Protein AF-0000000083597921 (afdb_homodimer)

Secondary structure (DSSP, 8-state):
---------------HHHHHHHTT-B-HHHHHHHHHHHHTS-----SB--SSB-SEEEEEEE--SSGGG-EEEEEEE-SS-TT-EEEEEEEEGGGPPP-GGGEEEEEE-TTS-EEEEE---SSSEEEEEEEETTEEEEEEEEGGGTTTS-HHHHHHHHHGGGGSS-----/---------------HHHHHHHTT-B-HHHHHHHHHHHHTS-----SB--SSB-SEEEEEEE--SSGGG-EEEEEEE-SS-TT-EEEEEEEEGGGPPP-GGGEEEEEE-TTS-EEEEE---SSSEEEEEEEETTEEEEEEEEGGGTTTS-HHHHHHHHHGGGGSS-----

Sequence (340 aa):
MKYENVYSKKDSPQPMEEFYPEIGYKTVEAATKDFEKHFKKELKLPLRVPPISFTHQFGRFSNMNGEMNDHFELTMISDQSPQHHYKIEVRPIKYKIPFVKHISEVFKLKNGSEASYVVGLGIGFNLFVFERDGWQYVLSIDSDVGDKVPPEVLVQIANSIDYTTKVETYMKYENVYSKKDSPQPMEEFYPEIGYKTVEAATKDFEKHFKKELKLPLRVPPISFTHQFGRFSNMNGEMNDHFELTMISDQSPQHHYKIEVRPIKYKIPFVKHISEVFKLKNGSEASYVVGLGIGFNLFVFERDGWQYVLSIDSDVGDKVPPEVLVQIANSIDYTTKVETY

pLDDT: mean 89.16, std 18.22, range [28.0, 98.88]

Organism: NCBI:txid1368476

Foldseek 3Di:
DPPPPPPPPPPPPDDPVPPVVVVAKDAQVVQQVVLCVVVVHHDFFFPDDQPDDFDDKIKGFDDPPDLLPTKIKIWTAHPVDRQFIKMKIKHFPVNDDDQPPFFDDWDAAPVGFIWTWGDDPPPQWIWIWTDDPRMIIIMTHGPVCCVSCPVVNVSNRVNRSVVPPPPPPD/DPPPPPPPPDCPPPDPVPPVVVVAKDAQVVQQVVLCVVVVHHDFFFPDDQPDDFDDKIKGFDDPPDLLPTKIKIWTAHPVDRQFIKMKIKHFPVNDDDQPPFFDDKDAAPVGFIWTWGDDPPPQWIWIWTDDPRMIIIMTHGVVCCVSCPVVNVSNRVNRSVVPPPPPPD

Solvent-accessible surface area (backbone atoms only — not comparable to full-atom values): 18954 Å² total; per-residue (Å²): 134,81,78,73,75,71,74,69,78,81,76,69,79,76,53,64,64,57,52,43,40,74,76,59,32,38,41,47,52,58,20,48,50,54,43,22,64,74,68,71,45,89,79,80,63,51,36,38,48,71,76,51,45,31,30,34,46,33,7,25,52,44,77,55,88,56,77,71,60,33,30,37,36,40,40,35,32,18,94,88,42,75,57,38,36,38,36,39,37,38,29,49,46,95,52,52,81,88,65,77,93,34,58,72,46,75,45,76,44,86,87,68,48,64,31,38,34,32,50,85,75,81,74,60,40,33,36,41,37,35,68,55,95,66,26,28,39,39,36,34,36,25,46,88,38,37,85,84,52,39,69,67,55,53,50,53,23,60,48,31,34,75,46,61,69,68,74,67,79,124,132,83,78,73,75,72,72,70,78,78,76,68,79,76,53,63,65,56,52,43,41,73,76,59,33,37,41,48,52,59,19,49,50,54,45,22,64,74,68,71,45,89,79,81,63,50,34,37,50,71,75,51,45,30,30,34,46,33,6,26,52,42,77,54,89,56,77,72,59,33,30,37,36,40,41,36,33,19,93,88,40,74,56,37,35,38,37,40,36,37,29,49,45,94,54,52,80,86,64,77,93,34,56,73,46,75,44,76,43,87,87,67,48,63,31,38,34,32,49,85,74,82,74,61,40,33,36,42,37,35,69,56,96,66,26,28,39,38,37,34,35,24,46,87,38,35,85,83,52,39,69,70,54,53,49,51,24,61,47,29,35,74,47,61,70,65,75,67,80,123

Nearest PDB structures (foldseek):
  9jq8-assembly1_A  TM=5.423E-01  e=1.810E+00  Promethearchaeum syntrophicum
  1gka-assembly1_B  TM=2.564E-01  e=1.360E-01  Homarus gammarus
  5vba-assembly2_B  TM=4.923E-01  e=1.618E+00  Tequatrovirus T4
  8gnn-assembly1_A  TM=2.965E-01  e=2.267E+00  Homo sapiens
  9fct-assembly1_A  TM=1.823E-01  e=7.391E+00  Bacteroides thetaiotaomicron VPI-5482

Structure (mmCIF, N/CA/C/O backbone):
data_AF-0000000083597921-model_v1
#
loop_
_entity.id
_entity.type
_entity.pdbx_description
1 polymer 'Uncharacterized protein'
#
loop_
_atom_site.group_PDB
_atom_site.id
_atom_site.type_symbol
_atom_site.label_atom_id
_atom_site.label_alt_id
_atom_site.label_comp_id
_atom_site.label_asym_id
_atom_site.label_entity_id
_atom_site.label_seq_id
_atom_site.pdbx_PDB_ins_code
_atom_site.Cartn_x
_atom_site.Cartn_y
_atom_site.Cartn_z
_atom_site.occupancy
_atom_site.B_iso_or_equiv
_atom_site.auth_seq_id
_atom_site.auth_comp_id
_atom_site.auth_asym_id
_atom_site.auth_atom_id
_atom_site.pdbx_PDB_model_num
ATOM 1 N N . MET A 1 1 ? 31.766 -5.227 47.969 1 28 1 MET A N 1
ATOM 2 C CA . MET A 1 1 ? 31.719 -5.855 46.656 1 28 1 MET A CA 1
ATOM 3 C C . MET A 1 1 ? 30.328 -5.762 46.031 1 28 1 MET A C 1
ATOM 5 O O . MET A 1 1 ? 29.531 -6.695 46.156 1 28 1 MET A O 1
ATOM 9 N N . LYS A 1 2 ? 29.703 -4.656 46.156 1 34.25 2 LYS A N 1
ATOM 10 C CA . LYS A 1 2 ? 28.344 -4.324 45.719 1 34.25 2 LYS A CA 1
ATOM 11 C C . LYS A 1 2 ? 28.172 -4.574 44.219 1 34.25 2 LYS A C 1
ATOM 13 O O . LYS A 1 2 ? 28.922 -4.035 43.406 1 34.25 2 LYS A O 1
ATOM 18 N N . TYR A 1 3 ? 27.719 -5.836 43.844 1 33.12 3 TYR A N 1
ATOM 19 C CA . TYR A 1 3 ? 27.375 -6.215 42.469 1 33.12 3 TYR A CA 1
ATOM 20 C C . TYR A 1 3 ? 26.359 -5.254 41.875 1 33.12 3 TYR A C 1
ATOM 22 O O . TYR A 1 3 ? 25.234 -5.129 42.406 1 33.12 3 TYR A O 1
ATOM 30 N N . GLU A 1 4 ? 26.781 -4 41.531 1 31.14 4 GLU A N 1
ATOM 31 C CA . GLU A 1 4 ? 25.906 -3.135 40.75 1 31.14 4 GLU A CA 1
ATOM 32 C C . GLU A 1 4 ? 25.328 -3.885 39.531 1 31.14 4 GLU A C 1
ATOM 34 O O . GLU A 1 4 ? 26.062 -4.379 38.688 1 31.14 4 GLU A O 1
ATOM 39 N N . ASN A 1 5 ? 24.219 -4.605 39.719 1 32.84 5 ASN A N 1
ATOM 40 C CA . ASN A 1 5 ? 23.406 -5.129 38.625 1 32.84 5 A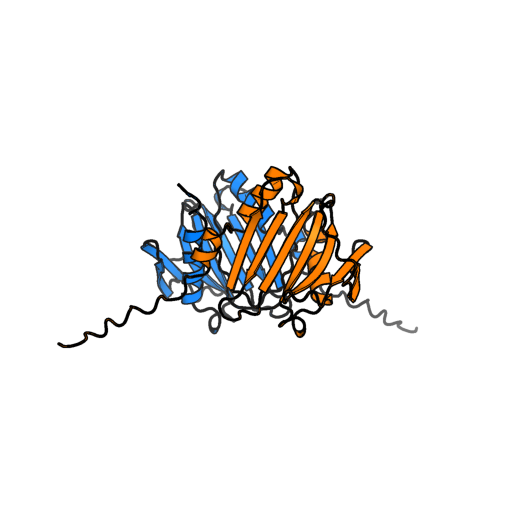SN A CA 1
ATOM 41 C C . ASN A 1 5 ? 23.172 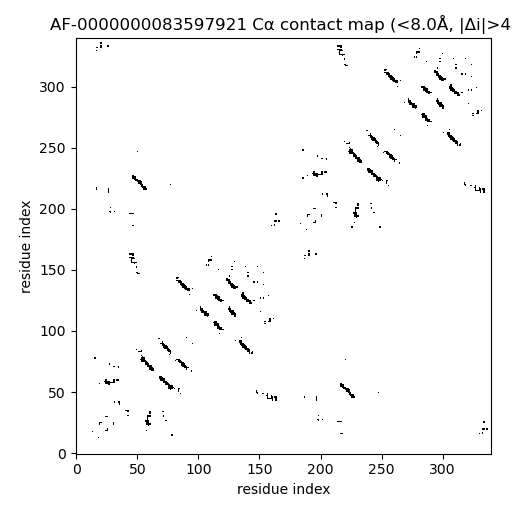-4.074 37.562 1 32.84 5 ASN A C 1
ATOM 43 O O . ASN A 1 5 ? 22.5 -3.076 37.812 1 32.84 5 ASN A O 1
ATOM 47 N N . VAL A 1 6 ? 24.188 -3.781 36.75 1 31.8 6 VAL A N 1
ATOM 48 C CA . VAL A 1 6 ? 23.969 -2.986 35.562 1 31.8 6 VAL A CA 1
ATOM 49 C C . VAL A 1 6 ? 22.781 -3.545 34.781 1 31.8 6 VAL A C 1
ATOM 51 O O . VAL A 1 6 ? 22.859 -4.656 34.219 1 31.8 6 VAL A O 1
ATOM 54 N N . TYR A 1 7 ? 21.562 -3.441 35.25 1 32.22 7 TYR A N 1
ATOM 55 C CA . TYR A 1 7 ? 20.422 -3.682 34.344 1 32.22 7 TYR A CA 1
ATOM 56 C C . TYR A 1 7 ? 20.688 -3.107 32.969 1 32.22 7 TYR A C 1
ATOM 58 O O . TYR A 1 7 ? 21.062 -1.939 32.812 1 32.22 7 TYR A O 1
ATOM 66 N N . SER A 1 8 ? 21.422 -3.844 32.156 1 33.91 8 SER A N 1
ATOM 67 C CA . SER A 1 8 ? 21.531 -3.484 30.734 1 33.91 8 SER A CA 1
ATOM 68 C C . SER A 1 8 ? 20.25 -2.818 30.234 1 33.91 8 SER A C 1
ATOM 70 O O . SER A 1 8 ? 19.156 -3.166 30.672 1 33.91 8 SER A O 1
ATOM 72 N N . LYS A 1 9 ? 20.156 -1.634 29.906 1 38.75 9 LYS A N 1
ATOM 73 C CA . LYS A 1 9 ? 19.141 -0.896 29.172 1 38.75 9 LYS A CA 1
ATOM 74 C C . LYS A 1 9 ? 18.359 -1.822 28.25 1 38.75 9 LYS A C 1
ATOM 76 O O . LYS A 1 9 ? 18.938 -2.58 27.469 1 38.75 9 LYS A O 1
ATOM 81 N N . LYS A 1 10 ? 17.297 -2.426 28.531 1 41.12 10 LYS A N 1
ATOM 82 C CA . LYS A 1 10 ? 16.297 -3.227 27.828 1 41.12 10 LYS A CA 1
ATOM 83 C C . LYS A 1 10 ? 16.25 -2.869 26.344 1 41.12 10 LYS A C 1
ATOM 85 O O . LYS A 1 10 ? 15.953 -1.729 25.984 1 41.12 10 LYS A O 1
ATOM 90 N N . ASP A 1 11 ? 17 -3.287 25.312 1 45.81 11 ASP A N 1
ATOM 91 C CA . ASP A 1 11 ? 17.141 -3.174 23.875 1 45.81 11 ASP A CA 1
ATOM 92 C C . ASP A 1 11 ? 15.773 -3.168 23.188 1 45.81 11 ASP A C 1
ATOM 94 O O . ASP A 1 11 ? 15.07 -4.18 23.188 1 45.81 11 ASP A O 1
ATOM 98 N N . SER A 1 12 ? 14.898 -2.295 23.359 1 56.44 12 SER A N 1
ATOM 99 C CA . SER A 1 12 ? 13.625 -2.238 22.656 1 56.44 12 SER A CA 1
ATOM 100 C C . SER A 1 12 ? 13.75 -2.812 21.25 1 56.44 12 SER A C 1
ATOM 102 O O . SER A 1 12 ? 14.758 -2.594 20.562 1 56.44 12 SER A O 1
ATOM 104 N N . PRO A 1 13 ? 12.977 -3.855 20.875 1 72.25 13 PRO A N 1
ATOM 105 C CA . PRO A 1 13 ? 13.07 -4.449 19.531 1 72.25 13 PRO A CA 1
ATOM 106 C C . PRO A 1 13 ? 13.141 -3.402 18.422 1 72.25 13 PRO A C 1
ATOM 108 O O . PRO A 1 13 ? 12.578 -2.316 18.562 1 72.25 13 PRO A O 1
ATOM 111 N N . GLN A 1 14 ? 14.141 -3.453 17.609 1 86.5 14 GLN A N 1
ATOM 112 C CA . GLN A 1 14 ? 14.328 -2.609 16.438 1 86.5 14 GLN A CA 1
ATOM 113 C C . GLN A 1 14 ? 13.023 -2.436 15.672 1 86.5 14 GLN A C 1
ATOM 115 O O . GLN A 1 14 ? 12.297 -3.408 15.438 1 86.5 14 GLN A O 1
ATOM 120 N N . PRO A 1 15 ? 12.648 -1.177 15.5 1 91.62 15 PRO A N 1
ATOM 121 C CA . PRO A 1 15 ? 11.438 -0.957 14.703 1 91.62 15 PRO A CA 1
ATOM 122 C C . PRO A 1 15 ? 11.516 -1.59 13.32 1 91.62 15 PRO A C 1
ATOM 124 O O . PRO A 1 15 ? 12.609 -1.688 12.742 1 91.62 15 PRO A O 1
ATOM 127 N N . MET A 1 16 ? 10.445 -2.037 12.82 1 95.31 16 MET A N 1
ATOM 128 C CA . MET A 1 16 ? 10.383 -2.668 11.508 1 95.31 16 MET A CA 1
ATOM 129 C C . MET A 1 16 ? 10.883 -1.716 10.422 1 95.31 16 MET A C 1
ATOM 131 O O . MET A 1 16 ? 11.508 -2.145 9.445 1 95.31 16 MET A O 1
ATOM 135 N N . GLU A 1 17 ? 10.609 -0.424 10.594 1 94.75 17 GLU A N 1
ATOM 136 C CA . GLU A 1 17 ? 11.023 0.594 9.625 1 94.75 17 GLU A CA 1
ATOM 137 C C . GLU A 1 17 ? 12.539 0.639 9.484 1 94.75 17 GLU A C 1
ATOM 139 O O . GLU A 1 17 ? 13.062 1.116 8.477 1 94.75 17 GLU A O 1
ATOM 144 N N . GLU A 1 18 ? 13.211 0.185 10.508 1 92.38 18 GLU A N 1
ATOM 145 C CA . GLU A 1 18 ? 14.664 0.147 10.477 1 92.38 18 GLU A CA 1
ATOM 146 C C . GLU A 1 18 ? 15.172 -1.207 9.992 1 92.38 18 GLU A C 1
ATOM 148 O O . GLU A 1 18 ? 16.078 -1.273 9.156 1 92.38 18 GLU A O 1
ATOM 153 N N . PHE A 1 19 ? 14.625 -2.252 10.438 1 94.44 19 PHE A N 1
ATOM 154 C CA . PHE A 1 19 ? 15.078 -3.611 10.172 1 94.44 19 PHE A CA 1
ATOM 155 C C . PHE A 1 19 ? 14.883 -3.973 8.703 1 94.44 19 PHE A C 1
ATOM 157 O O . PHE A 1 19 ? 15.805 -4.465 8.055 1 94.44 19 PHE A O 1
ATOM 164 N N . TYR A 1 20 ? 13.805 -3.756 8.164 1 95.44 20 TYR A N 1
ATOM 165 C CA . TYR A 1 20 ? 13.453 -4.219 6.824 1 95.44 20 TYR A CA 1
ATOM 166 C C . TYR A 1 20 ? 14.32 -3.543 5.77 1 95.44 20 TYR A C 1
ATOM 168 O O . TYR A 1 20 ? 14.867 -4.207 4.891 1 95.44 20 TYR A O 1
ATOM 176 N N . PRO A 1 21 ? 14.5 -2.279 5.891 1 93.62 21 PRO A N 1
ATOM 177 C CA . PRO A 1 21 ? 15.438 -1.664 4.941 1 93.62 21 PRO A CA 1
ATOM 178 C C . PRO A 1 21 ? 16.844 -2.229 5.051 1 93.62 21 PRO A C 1
ATOM 180 O O . PRO A 1 21 ? 17.547 -2.373 4.039 1 93.62 21 PRO A O 1
ATOM 183 N N . GLU A 1 22 ? 17.219 -2.611 6.246 1 91.5 22 GLU A N 1
ATOM 184 C CA . GLU A 1 22 ? 18.547 -3.172 6.465 1 91.5 22 GLU A CA 1
ATOM 185 C C . GLU A 1 22 ? 18.734 -4.473 5.688 1 91.5 22 GLU A C 1
ATOM 187 O O . GLU A 1 22 ? 19.844 -4.793 5.262 1 91.5 22 GLU A O 1
ATOM 192 N N . ILE A 1 23 ? 17.641 -5.137 5.508 1 92.06 23 ILE A N 1
ATOM 193 C CA . ILE A 1 23 ? 17.75 -6.418 4.82 1 92.06 23 ILE A CA 1
ATOM 194 C C . ILE A 1 23 ? 17.266 -6.281 3.381 1 92.06 23 ILE A C 1
ATOM 196 O O . ILE A 1 23 ? 16.906 -7.273 2.74 1 92.06 23 ILE A O 1
ATOM 200 N N . GLY A 1 24 ? 17.109 -5.066 2.842 1 92.62 24 GLY A N 1
ATOM 201 C CA . GLY A 1 24 ? 16.969 -4.863 1.407 1 92.62 24 GLY A CA 1
ATOM 202 C C . GLY A 1 24 ? 15.602 -4.348 1 1 92.62 24 GLY A C 1
ATOM 203 O O . GLY A 1 24 ? 15.367 -4.066 -0.177 1 92.62 24 GLY A O 1
ATOM 204 N N . TYR A 1 25 ? 14.727 -4.215 1.948 1 96.25 25 TYR A N 1
ATOM 205 C CA . TYR A 1 25 ? 13.406 -3.701 1.609 1 96.25 25 TYR A CA 1
ATOM 206 C C . TYR A 1 25 ? 13.422 -2.184 1.478 1 96.25 25 TYR A C 1
ATOM 208 O O . TYR A 1 25 ? 14.266 -1.514 2.082 1 96.25 25 TYR A O 1
ATOM 216 N N . LYS A 1 26 ? 12.562 -1.696 0.695 1 96.62 26 LYS A N 1
ATOM 217 C CA . LYS A 1 26 ? 12.305 -0.277 0.472 1 96.62 26 LYS A CA 1
ATOM 218 C C . LYS A 1 26 ? 10.812 -0.019 0.27 1 96.62 26 LYS A C 1
ATOM 220 O O . LYS A 1 26 ? 9.977 -0.831 0.672 1 96.62 26 LYS A O 1
ATOM 225 N N . THR A 1 27 ? 10.43 1.144 -0.223 1 96.94 27 THR A N 1
ATOM 226 C CA . THR A 1 27 ? 9.023 1.379 -0.521 1 96.94 27 THR A CA 1
ATOM 227 C C . THR A 1 27 ? 8.562 0.506 -1.686 1 96.94 27 THR A C 1
ATOM 229 O O . THR A 1 27 ? 9.375 0.086 -2.512 1 96.94 27 THR A O 1
ATOM 232 N N . VAL A 1 28 ? 7.344 0.234 -1.717 1 97.81 28 VAL A N 1
ATOM 233 C CA . VAL A 1 28 ? 6.773 -0.562 -2.801 1 97.81 28 VAL A CA 1
ATOM 234 C C . VAL A 1 28 ? 7.027 0.129 -4.137 1 97.81 28 VAL A C 1
ATOM 236 O O . VAL A 1 28 ? 7.387 -0.521 -5.121 1 97.81 28 VAL A O 1
ATOM 239 N N . GLU A 1 29 ? 6.898 1.439 -4.176 1 96.62 29 GLU A N 1
ATOM 240 C CA . GLU A 1 29 ? 7.07 2.225 -5.395 1 96.62 29 GLU A CA 1
ATOM 241 C C . GLU A 1 29 ? 8.5 2.133 -5.914 1 96.62 29 GLU A C 1
ATOM 243 O O . GLU A 1 29 ? 8.727 1.921 -7.105 1 96.62 29 GLU A O 1
ATOM 248 N N . ALA A 1 30 ? 9.406 2.264 -5.031 1 95.44 30 ALA A N 1
ATOM 249 C CA . ALA A 1 30 ? 10.812 2.199 -5.426 1 95.44 30 ALA A CA 1
ATOM 250 C C . ALA A 1 30 ? 11.172 0.811 -5.941 1 95.44 30 ALA A C 1
ATOM 252 O O . ALA A 1 30 ? 11.859 0.68 -6.957 1 95.44 30 ALA A O 1
ATOM 253 N N . ALA A 1 31 ? 10.758 -0.187 -5.234 1 96.94 31 ALA A N 1
ATOM 254 C CA . ALA A 1 31 ? 11.031 -1.56 -5.652 1 96.94 31 ALA A CA 1
ATOM 255 C C . ALA A 1 31 ? 10.414 -1.85 -7.016 1 96.94 31 ALA A C 1
ATOM 257 O O . ALA A 1 31 ? 11.008 -2.537 -7.848 1 96.94 31 ALA A O 1
ATOM 258 N N . THR A 1 32 ? 9.18 -1.364 -7.219 1 97.38 32 THR A N 1
ATOM 259 C CA . THR A 1 32 ? 8.5 -1.547 -8.492 1 97.38 32 THR A CA 1
ATOM 260 C C . THR A 1 32 ? 9.297 -0.914 -9.633 1 97.38 32 THR A C 1
ATOM 262 O O . THR A 1 32 ? 9.461 -1.52 -10.688 1 97.38 32 THR A O 1
ATOM 265 N N . LYS A 1 33 ? 9.781 0.235 -9.391 1 95.62 33 LYS A N 1
ATOM 266 C CA . LYS A 1 33 ? 10.586 0.923 -10.391 1 95.62 33 LYS A CA 1
ATOM 267 C C . LYS A 1 33 ? 11.82 0.107 -10.758 1 95.62 33 LYS A C 1
ATOM 269 O O . LYS A 1 33 ? 12.148 -0.038 -11.938 1 95.62 33 LYS A O 1
ATOM 274 N N . ASP A 1 34 ? 12.523 -0.398 -9.734 1 95.44 34 ASP A N 1
ATOM 275 C CA . ASP A 1 34 ? 13.703 -1.216 -9.977 1 95.44 34 ASP A CA 1
ATOM 276 C C . ASP A 1 34 ? 13.367 -2.438 -10.828 1 95.44 34 ASP A C 1
ATOM 278 O O . ASP A 1 34 ? 14.094 -2.766 -11.766 1 95.44 34 ASP A O 1
ATOM 282 N N . PHE A 1 35 ? 12.328 -3.025 -10.453 1 96.88 35 PHE A N 1
ATOM 283 C CA . PHE A 1 35 ? 11.891 -4.238 -11.141 1 96.88 35 PHE A 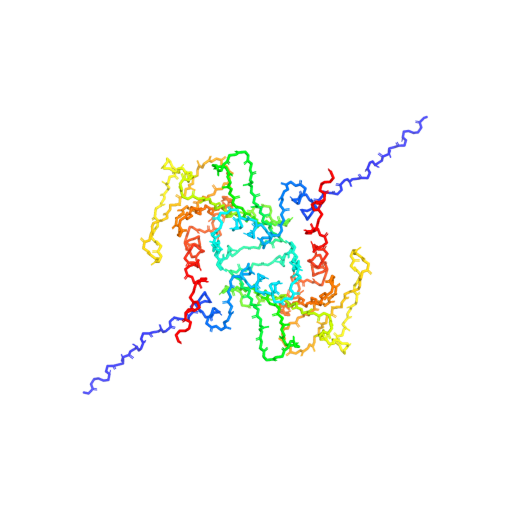CA 1
ATOM 284 C C . PHE A 1 35 ? 11.562 -3.945 -12.594 1 96.88 35 PHE A C 1
ATOM 286 O O . PHE A 1 35 ? 12.016 -4.656 -13.5 1 96.88 35 PHE A O 1
ATOM 293 N N . GLU A 1 36 ? 10.797 -2.939 -12.859 1 96.81 36 GLU A N 1
ATOM 294 C CA . GLU A 1 36 ? 10.383 -2.566 -14.203 1 96.81 36 GLU A CA 1
ATOM 295 C C . GLU A 1 36 ? 11.57 -2.139 -15.055 1 96.81 36 GLU A C 1
ATOM 297 O O . GLU A 1 36 ? 11.633 -2.443 -16.25 1 96.81 36 GLU A O 1
ATOM 302 N N . LYS A 1 37 ? 12.445 -1.396 -14.422 1 95.44 37 LYS A N 1
ATOM 303 C CA . LYS A 1 37 ? 13.648 -0.972 -15.133 1 95.44 37 LYS A CA 1
ATOM 304 C C . LYS A 1 37 ? 14.484 -2.174 -15.562 1 95.44 37 LYS A C 1
ATOM 306 O O . LYS A 1 37 ? 15.016 -2.201 -16.672 1 95.44 37 LYS A O 1
ATOM 311 N N . HIS A 1 38 ? 14.617 -3.117 -14.688 1 95.56 38 HIS A N 1
ATOM 312 C CA . HIS A 1 38 ? 15.438 -4.301 -14.93 1 95.56 38 HIS A CA 1
ATOM 313 C C . HIS A 1 38 ? 14.852 -5.145 -16.062 1 95.56 38 HIS A C 1
ATOM 315 O O . HIS A 1 38 ? 15.586 -5.57 -16.969 1 95.56 38 HIS A O 1
ATOM 321 N N . PHE A 1 39 ? 13.57 -5.301 -16.125 1 95.44 39 PHE A N 1
ATOM 322 C CA . PHE A 1 39 ? 12.938 -6.199 -17.078 1 95.44 39 PHE A CA 1
ATOM 323 C C . PHE A 1 39 ? 12.359 -5.418 -18.25 1 95.44 39 PHE A C 1
ATOM 325 O O . PHE A 1 39 ? 11.867 -6.008 -19.219 1 95.44 39 PHE A O 1
ATOM 332 N N . LYS A 1 40 ? 12.297 -4.094 -18.156 1 95.5 40 LYS A N 1
ATOM 333 C CA . LYS A 1 40 ? 11.805 -3.197 -19.188 1 95.5 40 LYS A CA 1
ATOM 334 C C . LYS A 1 40 ? 10.344 -3.484 -19.516 1 95.5 40 LYS A C 1
ATOM 336 O O . LYS A 1 40 ? 9.953 -3.523 -20.688 1 95.5 40 LYS A O 1
ATOM 341 N N . LYS A 1 41 ? 9.648 -3.77 -18.469 1 95.62 41 LYS A N 1
ATOM 342 C CA . LYS A 1 41 ? 8.219 -4.07 -18.578 1 95.62 41 LYS A CA 1
ATOM 343 C C . LYS A 1 41 ? 7.469 -3.594 -17.328 1 95.62 41 LYS A C 1
ATOM 345 O O . LYS A 1 41 ? 7.977 -3.699 -16.219 1 95.62 41 LYS A O 1
ATOM 350 N N . GLU A 1 42 ? 6.27 -3.148 -17.531 1 94.62 42 GLU A N 1
ATOM 351 C CA . GLU A 1 42 ? 5.465 -2.619 -16.438 1 94.62 42 GLU A CA 1
ATOM 352 C C . GLU A 1 42 ? 4.961 -3.738 -15.523 1 94.62 42 GLU A C 1
ATOM 354 O O . GLU A 1 42 ? 4.566 -4.801 -16 1 94.62 42 GLU A O 1
ATOM 359 N N . LEU A 1 43 ? 4.988 -3.502 -14.305 1 96.69 43 LEU A N 1
ATOM 360 C CA . LEU A 1 43 ? 4.414 -4.395 -13.305 1 96.69 43 LEU A CA 1
ATOM 361 C C . LEU A 1 43 ? 3.061 -3.877 -12.828 1 96.69 43 LEU A C 1
ATOM 363 O O . LEU A 1 43 ? 2.947 -2.727 -12.398 1 96.69 43 LEU A O 1
ATOM 367 N N . LYS A 1 44 ? 2.113 -4.688 -12.883 1 95.19 44 LYS A N 1
ATOM 368 C CA . LYS A 1 44 ? 0.781 -4.344 -12.391 1 95.19 44 LYS A CA 1
ATOM 369 C C . LYS A 1 44 ? 0.477 -5.059 -11.078 1 95.19 44 LYS A C 1
ATOM 371 O O . LYS A 1 44 ? 0.414 -6.289 -11.031 1 95.19 44 LYS A O 1
ATOM 376 N N . LEU A 1 45 ? 0.253 -4.293 -10.109 1 97.94 45 LEU A N 1
ATOM 377 C CA . LEU A 1 45 ? -0.106 -4.855 -8.812 1 97.94 45 LEU A CA 1
ATOM 378 C C . LEU A 1 45 ? -1.61 -4.762 -8.578 1 97.94 45 LEU A C 1
ATOM 380 O O . LEU A 1 45 ? -2.283 -3.914 -9.164 1 97.94 45 LEU A O 1
ATOM 384 N N . PRO A 1 46 ? -2.131 -5.633 -7.746 1 97.94 46 PRO A N 1
ATOM 385 C CA . PRO A 1 46 ? -3.57 -5.594 -7.48 1 97.94 46 PRO A CA 1
ATOM 386 C C . PRO A 1 46 ? -4.008 -4.309 -6.785 1 97.94 46 PRO A C 1
ATOM 388 O O . PRO A 1 46 ? -3.23 -3.713 -6.035 1 97.94 46 PRO A O 1
ATOM 391 N N . LEU A 1 47 ? -5.258 -3.955 -7.027 1 98.25 47 LEU A N 1
ATOM 392 C CA . LEU A 1 47 ? -5.871 -2.805 -6.363 1 98.25 47 LEU A CA 1
ATOM 393 C C . LEU A 1 47 ? -6.434 -3.199 -5.004 1 98.25 47 LEU A C 1
ATOM 395 O O . LEU A 1 47 ? -6.699 -2.336 -4.164 1 98.25 47 LEU A O 1
ATOM 399 N N . ARG A 1 48 ? -6.613 -4.5 -4.781 1 98.5 48 ARG A N 1
ATOM 400 C CA . ARG A 1 48 ? -7.156 -5.008 -3.527 1 98.5 48 ARG A CA 1
ATOM 401 C C . ARG A 1 48 ? -6.047 -5.523 -2.621 1 98.5 48 ARG A C 1
ATOM 403 O O . ARG A 1 48 ? -5.008 -5.988 -3.102 1 98.5 48 ARG A O 1
ATOM 410 N N . VAL A 1 49 ? -6.312 -5.434 -1.369 1 98.69 49 VAL A N 1
ATOM 411 C CA . VAL A 1 49 ? -5.488 -6.031 -0.323 1 98.69 49 VAL A CA 1
ATOM 412 C C . VAL A 1 49 ? -6.363 -6.863 0.614 1 98.69 49 VAL A C 1
ATOM 414 O O . VAL A 1 49 ? -7.582 -6.688 0.651 1 98.69 49 VAL A O 1
ATOM 417 N N . PRO A 1 50 ? -5.715 -7.832 1.34 1 98.81 50 PRO A N 1
ATOM 418 C CA . PRO A 1 50 ? -6.527 -8.594 2.289 1 98.81 50 PRO A CA 1
ATOM 419 C C . PRO A 1 50 ? -7.211 -7.711 3.328 1 98.81 50 PRO A C 1
ATOM 421 O O . PRO A 1 50 ? -6.609 -6.754 3.822 1 98.81 50 PRO A O 1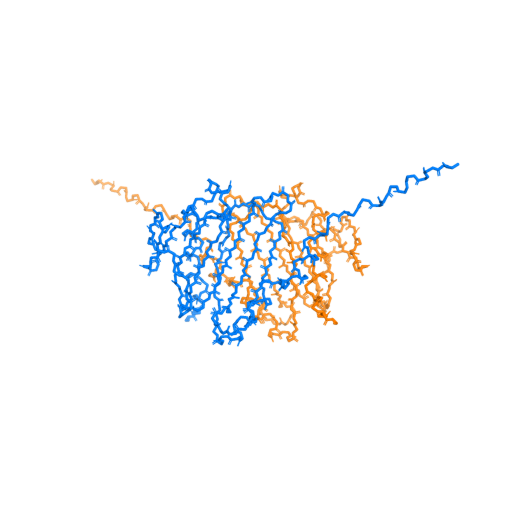
ATOM 424 N N . PRO A 1 51 ? -8.469 -8.023 3.609 1 98.62 51 PRO A N 1
ATOM 425 C CA . PRO A 1 51 ? -9.227 -7.168 4.527 1 98.62 51 PRO A CA 1
ATOM 426 C C . PRO A 1 51 ? -8.906 -7.441 5.992 1 98.62 51 PRO A C 1
ATOM 428 O O . PRO A 1 51 ? -9.82 -7.637 6.801 1 98.62 51 PRO A O 1
ATOM 431 N N . ILE A 1 52 ? -7.688 -7.402 6.332 1 98.62 52 ILE A N 1
ATOM 432 C CA . ILE A 1 52 ? -7.176 -7.445 7.695 1 98.62 52 ILE A CA 1
ATOM 433 C C . ILE A 1 52 ? -6.246 -6.262 7.938 1 98.62 52 ILE A C 1
ATOM 435 O O . ILE A 1 52 ? -5.824 -5.59 6.992 1 98.62 52 ILE A O 1
ATOM 439 N N . SER A 1 53 ? -6.004 -5.992 9.164 1 98.44 53 SER A N 1
ATOM 440 C CA . SER A 1 53 ? -5.215 -4.809 9.477 1 98.44 53 SER A CA 1
ATOM 441 C C . SER A 1 53 ? -3.723 -5.082 9.328 1 98.44 53 SER A C 1
ATOM 443 O O . SER A 1 53 ? -3.242 -6.156 9.695 1 98.44 53 SER A O 1
ATOM 445 N N . PHE A 1 54 ? -3.059 -4.152 8.781 1 98.69 54 PHE A N 1
ATOM 446 C CA . PHE A 1 54 ? -1.604 -4.105 8.719 1 98.69 54 PHE A CA 1
ATOM 447 C C . PHE A 1 54 ? -1.076 -2.816 9.336 1 98.69 54 PHE A C 1
ATOM 449 O O . PHE A 1 54 ? -1.85 -1.905 9.641 1 98.69 54 PHE A O 1
ATOM 456 N N . THR A 1 55 ? 0.23 -2.771 9.555 1 98.56 55 THR A N 1
ATOM 457 C CA . THR A 1 55 ? 0.843 -1.541 10.039 1 98.56 55 THR A CA 1
ATOM 458 C C . THR A 1 55 ? 1.94 -1.071 9.094 1 98.56 55 THR A C 1
ATOM 460 O O . THR A 1 55 ? 2.355 0.089 9.141 1 98.56 55 THR A O 1
ATOM 463 N N . HIS A 1 56 ? 2.455 -2.02 8.242 1 98.62 56 HIS A N 1
ATOM 464 C CA . HIS A 1 56 ? 3.59 -1.712 7.383 1 98.62 56 HIS A CA 1
ATOM 465 C C . HIS A 1 56 ? 3.406 -2.316 5.996 1 98.62 56 HIS A C 1
ATOM 467 O O . HIS A 1 56 ? 2.758 -3.355 5.848 1 98.62 56 HIS A O 1
ATOM 473 N N . GLN A 1 57 ? 3.975 -1.686 5.066 1 98.56 57 GLN A N 1
ATOM 474 C CA . GLN A 1 57 ? 4.141 -2.242 3.727 1 98.56 57 GLN A CA 1
ATOM 475 C C . GLN A 1 57 ? 5.531 -1.944 3.176 1 98.56 57 GLN A C 1
ATOM 477 O O . GLN A 1 57 ? 6.043 -0.834 3.334 1 98.56 57 GLN A O 1
ATOM 482 N N . PHE A 1 58 ? 6.148 -2.977 2.582 1 98.19 58 PHE A N 1
ATOM 483 C CA . PHE A 1 58 ? 7.492 -2.893 2.027 1 98.19 58 PHE A CA 1
ATOM 484 C C . PHE A 1 58 ? 7.551 -3.527 0.644 1 98.19 58 PHE A C 1
ATOM 486 O O . PHE A 1 58 ? 6.746 -4.406 0.325 1 98.19 58 PHE A O 1
ATOM 493 N N . GLY A 1 59 ? 8.461 -3.018 -0.186 1 98 59 GLY A N 1
ATOM 494 C CA . GLY A 1 59 ? 8.812 -3.658 -1.442 1 98 59 GLY A CA 1
ATOM 495 C C . GLY A 1 59 ? 10.281 -4.035 -1.527 1 98 59 GLY A C 1
ATOM 496 O O . GLY A 1 59 ? 11.117 -3.471 -0.817 1 98 59 GLY A O 1
ATOM 497 N N . ARG A 1 60 ? 10.531 -4.977 -2.338 1 97 60 ARG A N 1
ATOM 498 C CA . ARG A 1 60 ? 11.906 -5.375 -2.584 1 97 60 ARG A CA 1
ATOM 499 C C . ARG A 1 60 ? 12.07 -5.969 -3.98 1 97 60 ARG A C 1
ATOM 501 O O . ARG A 1 60 ? 11.18 -6.68 -4.461 1 97 60 ARG A O 1
ATOM 508 N N . PHE A 1 61 ? 13.094 -5.562 -4.625 1 96.69 61 PHE A N 1
ATOM 509 C CA . PHE A 1 61 ? 13.539 -6.223 -5.848 1 96.69 61 PHE A CA 1
ATOM 510 C C . PHE A 1 61 ? 14.812 -7.012 -5.598 1 96.69 61 PHE A C 1
ATOM 512 O O . PHE A 1 61 ? 15.844 -6.441 -5.219 1 96.69 61 PHE A O 1
ATOM 519 N N . SER A 1 62 ? 14.734 -8.273 -5.688 1 93.44 62 SER A N 1
ATOM 520 C CA . SER A 1 62 ? 15.898 -9.148 -5.543 1 93.44 62 SER A CA 1
ATOM 521 C C . SER A 1 62 ? 16.562 -9.406 -6.891 1 93.44 62 SER A C 1
ATOM 523 O O . SER A 1 62 ? 15.93 -9.922 -7.816 1 93.44 62 SER A O 1
ATOM 525 N N . ASN A 1 63 ? 17.734 -8.898 -7.047 1 86.25 63 ASN A N 1
ATOM 526 C CA . ASN A 1 63 ? 18.547 -9.07 -8.25 1 86.25 63 ASN A CA 1
ATOM 527 C C . ASN A 1 63 ? 19.844 -9.789 -7.949 1 86.25 63 ASN A C 1
ATOM 529 O O . ASN A 1 63 ? 20.922 -9.18 -7.984 1 86.25 63 ASN A O 1
ATOM 533 N N . MET A 1 64 ? 19.766 -10.938 -7.316 1 73.75 64 MET A N 1
ATOM 534 C CA . MET A 1 64 ? 20.969 -11.703 -6.984 1 73.75 64 MET A CA 1
ATOM 535 C C . MET A 1 64 ? 21.594 -12.312 -8.242 1 73.75 64 MET A C 1
ATOM 537 O O . MET A 1 64 ? 21.156 -12.031 -9.352 1 73.75 64 MET A O 1
ATOM 541 N N . ASN A 1 65 ? 22.5 -13.125 -8.039 1 72.25 65 ASN A N 1
ATOM 542 C CA . ASN A 1 65 ? 23.25 -13.672 -9.156 1 72.25 65 ASN A CA 1
ATOM 543 C C . ASN A 1 65 ? 22.359 -14.5 -10.086 1 72.25 65 ASN A C 1
ATOM 545 O O . ASN A 1 65 ? 21.719 -15.453 -9.648 1 72.25 65 ASN A O 1
ATOM 549 N N . GLY A 1 66 ? 22.344 -14.141 -11.273 1 73.31 66 GLY A N 1
ATOM 550 C CA . GLY A 1 66 ? 21.594 -14.812 -12.32 1 73.31 66 GLY A CA 1
ATOM 551 C C . GLY A 1 66 ? 20.156 -14.336 -12.43 1 73.31 66 GLY A C 1
ATOM 552 O O . GLY A 1 66 ? 19.484 -14.109 -11.414 1 73.31 66 GLY A O 1
ATOM 553 N N . GLU A 1 67 ? 19.578 -14.164 -13.516 1 75.44 67 GLU A N 1
ATOM 554 C CA . GLU A 1 67 ? 18.25 -13.633 -13.828 1 75.44 67 GLU A CA 1
ATOM 555 C C . GLU A 1 67 ? 17.156 -14.523 -13.25 1 75.44 67 GLU A C 1
ATOM 557 O O . GLU A 1 67 ? 16.062 -14.039 -12.945 1 75.44 67 GLU A O 1
ATOM 562 N N . MET A 1 68 ? 17.516 -15.75 -12.953 1 79.88 68 MET A N 1
ATOM 563 C CA . MET A 1 68 ? 16.5 -16.719 -12.539 1 79.88 68 MET A CA 1
ATOM 564 C C . MET A 1 68 ? 15.977 -16.406 -11.148 1 79.88 68 MET A C 1
ATOM 566 O O . MET A 1 68 ? 14.836 -16.734 -10.82 1 79.88 68 MET A O 1
ATOM 570 N N . ASN A 1 69 ? 16.734 -15.695 -10.469 1 84.06 69 ASN A N 1
ATOM 571 C CA . ASN A 1 69 ? 16.328 -15.453 -9.086 1 84.06 69 ASN A CA 1
ATOM 572 C C . ASN A 1 69 ? 15.781 -14.047 -8.898 1 84.06 69 ASN A C 1
ATOM 574 O O . ASN A 1 69 ? 15.367 -13.672 -7.797 1 84.06 69 ASN A O 1
ATOM 578 N N . ASP A 1 70 ? 15.695 -13.328 -9.992 1 93.06 70 ASP A N 1
ATOM 579 C CA . ASP A 1 70 ? 15.188 -11.961 -9.906 1 93.06 70 ASP A CA 1
ATOM 580 C C . ASP A 1 70 ? 13.68 -11.945 -9.703 1 93.06 70 ASP A C 1
ATOM 582 O O . ASP A 1 70 ? 12.945 -12.625 -10.422 1 93.06 70 ASP A O 1
ATOM 586 N N . HIS A 1 71 ? 13.281 -11.352 -8.695 1 96.19 71 HIS A N 1
ATOM 587 C CA . HIS A 1 71 ? 11.844 -11.25 -8.469 1 96.19 71 HIS A CA 1
ATOM 588 C C . HIS A 1 71 ? 11.5 -10.023 -7.633 1 96.19 71 HIS A C 1
ATOM 590 O O . HIS A 1 71 ? 12.375 -9.445 -6.98 1 96.19 71 HIS A O 1
ATOM 596 N N . PHE A 1 72 ? 10.344 -9.594 -7.77 1 97.88 72 PHE A N 1
ATOM 597 C CA . PHE A 1 72 ? 9.75 -8.531 -6.969 1 97.88 72 PHE A CA 1
ATOM 598 C C . PHE A 1 72 ? 9.008 -9.109 -5.77 1 97.88 72 PHE A C 1
ATOM 600 O O . PHE A 1 72 ? 8.414 -10.188 -5.863 1 97.88 72 PHE A O 1
ATOM 607 N N . GLU A 1 73 ? 9.055 -8.406 -4.68 1 98.38 73 GLU A N 1
ATOM 608 C CA . GLU A 1 73 ? 8.258 -8.781 -3.518 1 98.38 73 GLU A CA 1
ATOM 609 C C . GLU A 1 73 ? 7.602 -7.559 -2.885 1 98.38 73 GLU A C 1
ATOM 611 O O . GLU A 1 73 ? 8.258 -6.539 -2.664 1 98.38 73 GLU A O 1
ATOM 616 N N . LEU A 1 74 ? 6.32 -7.59 -2.674 1 98.69 74 LEU A N 1
ATOM 617 C CA . LEU A 1 74 ? 5.566 -6.711 -1.787 1 98.69 74 LEU A CA 1
ATOM 618 C C . LEU A 1 74 ? 5.195 -7.43 -0.494 1 98.69 74 LEU A C 1
ATOM 620 O O . LEU A 1 74 ? 4.695 -8.555 -0.527 1 98.69 74 LEU A O 1
ATOM 624 N N . THR A 1 75 ? 5.48 -6.867 0.685 1 98.5 75 THR A N 1
ATOM 625 C CA . THR A 1 75 ? 5.168 -7.457 1.98 1 98.5 75 THR A CA 1
ATOM 626 C C . THR A 1 75 ? 4.363 -6.484 2.838 1 98.5 75 THR A C 1
ATOM 628 O O . THR A 1 75 ? 4.742 -5.32 2.988 1 98.5 75 THR A O 1
ATOM 631 N N . MET A 1 76 ? 3.223 -6.93 3.287 1 98.81 76 MET A N 1
ATOM 632 C CA . MET A 1 76 ? 2.43 -6.227 4.289 1 98.81 76 MET A CA 1
ATOM 633 C C . MET A 1 76 ? 2.414 -6.992 5.609 1 98.81 76 MET A C 1
ATOM 635 O O . MET A 1 76 ? 2.131 -8.188 5.629 1 98.81 76 MET A O 1
ATOM 639 N N . ILE A 1 77 ? 2.746 -6.297 6.711 1 98.56 77 ILE A N 1
ATOM 640 C CA . ILE A 1 77 ? 2.869 -6.941 8.016 1 98.56 77 ILE A CA 1
ATOM 641 C C . ILE A 1 77 ? 2.283 -6.039 9.094 1 98.56 77 ILE A C 1
ATOM 643 O O . ILE A 1 77 ? 2.035 -4.855 8.859 1 98.56 77 ILE A O 1
ATOM 647 N N . SER A 1 78 ? 2.02 -6.633 10.242 1 97.94 78 SER A N 1
ATOM 648 C CA . SER A 1 78 ? 1.528 -5.898 11.398 1 97.94 78 SER A CA 1
ATOM 649 C C . SER A 1 78 ? 2.422 -6.121 12.617 1 97.94 78 SER A C 1
ATOM 651 O O . SER A 1 78 ? 2.756 -7.262 12.945 1 97.94 78 SER A O 1
ATOM 653 N N . ASP A 1 79 ? 2.824 -5.043 13.203 1 96.56 79 ASP A N 1
ATOM 654 C CA . ASP A 1 79 ? 3.568 -5.195 14.453 1 96.56 79 ASP A CA 1
ATOM 655 C C . ASP A 1 79 ? 2.625 -5.379 15.641 1 96.56 79 ASP A C 1
ATOM 657 O O . ASP A 1 79 ? 3.07 -5.617 16.766 1 96.56 79 ASP A O 1
ATOM 661 N N . GLN A 1 80 ? 1.312 -5.363 15.414 1 96 80 GLN A N 1
ATOM 662 C CA . GLN A 1 80 ? 0.303 -5.562 16.453 1 96 80 GLN A CA 1
ATOM 663 C C . GLN A 1 80 ? -0.301 -6.961 16.359 1 96 80 GLN A C 1
ATOM 665 O O . GLN A 1 80 ? -0.792 -7.492 17.359 1 96 80 GLN A O 1
ATOM 670 N N . SER A 1 81 ? -0.28 -7.488 15.156 1 97.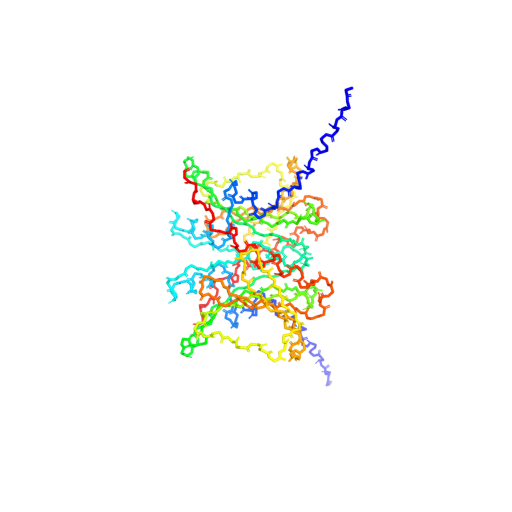31 81 SER A N 1
ATOM 671 C CA . SER A 1 81 ? -0.762 -8.836 14.867 1 97.31 81 SER A CA 1
ATOM 672 C C . SER A 1 81 ? 0.226 -9.602 13.992 1 97.31 81 SER A C 1
ATOM 674 O O . SER A 1 81 ? 0.073 -9.648 12.773 1 97.31 81 SER A O 1
ATOM 676 N N . PRO A 1 82 ? 1.102 -10.297 14.539 1 95 82 PRO A N 1
ATOM 677 C CA . PRO A 1 82 ? 2.203 -10.898 13.789 1 95 82 PRO A CA 1
ATOM 678 C C . PRO A 1 82 ? 1.72 -11.867 12.711 1 95 82 PRO A C 1
ATOM 680 O O . PRO A 1 82 ? 2.414 -12.086 11.719 1 95 82 PRO A O 1
ATOM 683 N N . GLN A 1 83 ? 0.534 -12.43 12.914 1 97.5 83 GLN A N 1
ATOM 684 C CA . GLN A 1 83 ? 0.01 -13.375 11.938 1 97.5 83 GLN A CA 1
ATOM 685 C C . GLN A 1 83 ? -0.533 -12.656 10.711 1 97.5 83 GLN A C 1
ATOM 687 O O . GLN A 1 83 ? -0.833 -13.281 9.695 1 97.5 83 GLN A O 1
ATOM 692 N N . HIS A 1 84 ? -0.753 -11.375 10.812 1 98.5 84 HIS A N 1
ATOM 693 C CA . HIS A 1 84 ? -1.167 -10.609 9.648 1 98.5 84 HIS A CA 1
ATOM 694 C C . HIS A 1 84 ? 0.014 -10.328 8.727 1 98.5 84 HIS A C 1
ATOM 696 O O . HIS A 1 84 ? 0.628 -9.266 8.797 1 98.5 84 HIS A O 1
ATOM 702 N N . HIS A 1 85 ? 0.292 -11.289 7.938 1 98.62 85 HIS A N 1
ATOM 703 C CA . HIS A 1 85 ? 1.417 -11.258 7.012 1 98.62 85 HIS A CA 1
ATOM 704 C C . HIS A 1 85 ? 0.984 -11.656 5.605 1 98.62 85 HIS A C 1
ATOM 706 O O . HIS A 1 85 ? 0.455 -12.758 5.402 1 98.62 85 HIS A O 1
ATOM 712 N N . TYR A 1 86 ? 1.11 -10.781 4.699 1 98.81 86 TYR A N 1
ATOM 713 C CA . TYR A 1 86 ? 0.717 -10.953 3.305 1 98.81 86 TYR A CA 1
ATOM 714 C C . TYR A 1 86 ? 1.854 -10.57 2.365 1 98.81 86 TYR A C 1
ATOM 716 O O . TYR A 1 86 ? 2.539 -9.57 2.586 1 98.81 86 TYR A O 1
ATOM 724 N N . LYS A 1 87 ? 2.055 -11.383 1.325 1 98.69 87 LYS A N 1
ATOM 725 C CA . LYS A 1 87 ? 3.109 -11.109 0.356 1 98.69 87 LYS A CA 1
ATOM 726 C C . LYS A 1 87 ? 2.617 -11.32 -1.071 1 98.69 87 LYS A C 1
ATOM 728 O O . LYS A 1 87 ? 1.741 -12.156 -1.312 1 98.69 87 LYS A O 1
ATOM 733 N N . ILE A 1 88 ? 3.203 -10.57 -1.937 1 98.88 88 ILE A N 1
ATOM 734 C CA . ILE A 1 88 ? 3.135 -10.82 -3.373 1 98.88 88 ILE A CA 1
ATOM 735 C C . ILE A 1 88 ? 4.543 -11.008 -3.932 1 98.88 88 ILE A C 1
ATOM 737 O O . ILE A 1 88 ? 5.406 -10.148 -3.762 1 98.88 88 ILE A O 1
ATOM 741 N N . GLU A 1 89 ? 4.781 -12.086 -4.504 1 98.31 89 GLU A N 1
ATOM 742 C CA . GLU A 1 89 ? 6.008 -12.273 -5.273 1 98.31 89 GLU A CA 1
ATOM 743 C C . GLU A 1 89 ? 5.711 -12.344 -6.77 1 98.31 89 GLU A C 1
ATOM 745 O O . GLU A 1 89 ? 4.738 -12.977 -7.184 1 98.31 89 GLU A O 1
ATOM 750 N N . VAL A 1 90 ? 6.555 -11.664 -7.57 1 98.31 90 VAL A N 1
ATOM 751 C CA . VAL A 1 90 ? 6.375 -11.641 -9.016 1 98.31 90 VAL A CA 1
ATOM 752 C C . VAL A 1 90 ? 7.691 -11.984 -9.711 1 98.31 90 VAL A C 1
ATOM 754 O O . VAL A 1 90 ? 8.742 -11.445 -9.359 1 98.31 90 VAL A O 1
ATOM 757 N N . ARG A 1 91 ? 7.66 -12.844 -10.609 1 96.69 91 ARG A N 1
ATOM 758 C CA . ARG A 1 91 ? 8.82 -13.203 -11.414 1 96.69 91 ARG A CA 1
ATOM 759 C C . ARG A 1 91 ? 8.414 -13.477 -12.859 1 96.69 91 ARG A C 1
ATOM 761 O O . ARG A 1 91 ? 7.242 -13.711 -13.148 1 96.69 91 ARG A O 1
ATOM 768 N N . PRO A 1 92 ? 9.367 -13.391 -13.75 1 96.06 92 PRO A N 1
ATOM 769 C CA . PRO A 1 92 ? 9.062 -13.766 -15.133 1 96.06 92 PRO A CA 1
ATOM 770 C C . PRO A 1 92 ? 8.578 -15.203 -15.258 1 96.06 92 PRO A C 1
ATOM 772 O O . PRO A 1 92 ? 9.102 -16.094 -14.594 1 96.06 92 PRO A O 1
ATOM 775 N N . ILE A 1 93 ? 7.613 -15.398 -16.094 1 95.94 93 ILE A N 1
ATOM 776 C CA . ILE A 1 93 ? 6.996 -16.703 -16.266 1 95.94 93 ILE A CA 1
ATOM 777 C C . ILE A 1 93 ? 8.055 -17.734 -16.672 1 95.94 93 ILE A C 1
ATOM 779 O O . ILE A 1 93 ? 7.992 -18.891 -16.281 1 95.94 93 ILE A O 1
ATOM 783 N N . LYS A 1 94 ? 9.023 -17.328 -17.469 1 94.06 94 LYS A N 1
ATOM 784 C CA . LYS A 1 94 ? 10.078 -18.234 -17.922 1 94.06 94 LYS A CA 1
ATOM 785 C C . LYS A 1 94 ? 10.852 -18.812 -16.734 1 94.06 94 LYS A C 1
ATOM 787 O O . LYS A 1 94 ? 11.484 -19.875 -16.859 1 94.06 94 LYS A O 1
ATOM 792 N N . TYR A 1 95 ? 10.758 -18.156 -15.594 1 93.69 95 TYR A N 1
ATOM 793 C CA . TYR A 1 95 ? 11.445 -18.625 -14.398 1 93.69 95 TYR A CA 1
ATOM 794 C C . TYR A 1 95 ? 10.461 -18.969 -13.289 1 93.69 95 TYR A C 1
ATOM 796 O O . TYR A 1 95 ? 10.773 -18.828 -12.109 1 93.69 95 TYR A O 1
ATOM 804 N N . LYS A 1 96 ? 9.273 -19.281 -13.602 1 94.81 96 LYS A N 1
ATOM 805 C CA . LYS A 1 96 ? 8.227 -19.531 -12.617 1 94.81 96 LYS A CA 1
ATOM 806 C C . LYS A 1 96 ? 8.586 -20.734 -11.742 1 94.81 96 LYS A C 1
ATOM 808 O O . LYS A 1 96 ? 9.305 -21.625 -12.172 1 94.81 96 LYS A O 1
ATOM 813 N N . ILE A 1 97 ? 8.094 -20.719 -10.594 1 92.69 97 ILE A N 1
ATOM 814 C CA . ILE A 1 97 ? 8.219 -21.812 -9.656 1 92.69 97 ILE A CA 1
ATOM 815 C C . ILE A 1 97 ? 7.051 -22.781 -9.836 1 92.69 97 ILE A C 1
ATOM 817 O O . ILE A 1 97 ? 5.887 -22.375 -9.82 1 92.69 97 ILE A O 1
ATOM 821 N N . PRO A 1 98 ? 7.375 -24.031 -9.953 1 92.38 98 PRO A N 1
ATOM 822 C CA . PRO A 1 98 ? 6.289 -25.016 -10.055 1 92.38 98 PRO A CA 1
ATOM 823 C C . PRO A 1 98 ? 5.703 -25.391 -8.703 1 92.38 98 PRO A C 1
ATOM 825 O O . PRO A 1 98 ? 6.449 -25.625 -7.746 1 92.38 98 PRO A O 1
ATOM 828 N N . PHE A 1 99 ? 4.367 -25.344 -8.492 1 90.5 99 PHE A N 1
ATOM 829 C CA . PHE A 1 99 ? 3.689 -25.719 -7.258 1 90.5 99 PHE A CA 1
ATOM 830 C C . PHE A 1 99 ? 2.768 -26.906 -7.48 1 90.5 99 PHE A C 1
ATOM 832 O O . PHE A 1 99 ? 1.764 -27.062 -6.781 1 90.5 99 PHE A O 1
ATOM 839 N N . VAL A 1 100 ? 2.988 -27.859 -8.156 1 83.19 100 VAL A N 1
ATOM 840 C CA . VAL A 1 100 ? 2.086 -28.875 -8.672 1 83.19 100 VAL A CA 1
ATOM 841 C C . VAL A 1 100 ? 1.724 -29.859 -7.559 1 83.19 100 VAL A C 1
ATOM 843 O O . VAL A 1 100 ? 0.564 -30.266 -7.43 1 83.19 100 VAL A O 1
ATOM 846 N N . LYS A 1 101 ? 2.549 -30.172 -6.656 1 84.12 101 LYS A N 1
ATOM 847 C CA . LYS A 1 101 ? 2.316 -31.25 -5.688 1 84.12 101 LYS A CA 1
ATOM 848 C C . LYS A 1 101 ? 1.501 -30.75 -4.5 1 84.12 101 LYS A C 1
ATOM 850 O O . LYS A 1 101 ? 1.001 -31.547 -3.703 1 84.12 101 LYS A O 1
ATOM 855 N N . HIS A 1 102 ? 1.003 -29.516 -4.48 1 87.12 102 HIS A N 1
ATOM 856 C CA . HIS A 1 102 ? 0.361 -29.031 -3.266 1 87.12 102 HIS A CA 1
ATOM 857 C C . HIS A 1 102 ? -0.868 -28.188 -3.596 1 87.12 102 HIS A C 1
ATOM 859 O O . HIS A 1 102 ? -1.368 -27.453 -2.744 1 87.12 102 HIS A O 1
ATOM 865 N N . ILE A 1 103 ? -1.309 -28.5 -4.785 1 94.12 103 ILE A N 1
ATOM 866 C CA . ILE A 1 103 ? -2.48 -27.734 -5.199 1 94.12 103 ILE A CA 1
ATOM 867 C C . ILE A 1 103 ? -3.727 -28.297 -4.516 1 94.12 103 ILE A C 1
ATOM 869 O O . ILE A 1 103 ? -4.062 -29.469 -4.68 1 94.12 103 ILE A O 1
ATOM 873 N N . SER A 1 104 ? -4.32 -27.5 -3.777 1 95.06 104 SER A N 1
ATOM 874 C CA . SER A 1 104 ? -5.535 -27.891 -3.062 1 95.06 104 SER A CA 1
ATOM 875 C C . SER A 1 104 ? -6.781 -27.594 -3.887 1 95.06 104 SER A C 1
ATOM 877 O O . SER A 1 104 ? -7.77 -28.328 -3.818 1 95.06 104 SER A O 1
ATOM 879 N N . GLU A 1 105 ? -6.844 -26.547 -4.609 1 96.88 105 GLU A N 1
ATOM 880 C CA . GLU A 1 105 ? -7.996 -26.094 -5.383 1 96.88 105 GLU A CA 1
ATOM 881 C C . GLU A 1 105 ? -7.555 -25.219 -6.566 1 96.88 105 GLU A C 1
ATOM 883 O O . GLU A 1 105 ? -6.516 -24.562 -6.508 1 96.88 105 GLU A O 1
ATOM 888 N N . VAL A 1 106 ? -8.328 -25.297 -7.605 1 97.88 106 VAL A N 1
ATOM 889 C CA . VAL A 1 106 ? -8.102 -24.469 -8.781 1 97.88 106 VAL A CA 1
ATOM 890 C C . VAL A 1 106 ? -9.273 -23.5 -8.969 1 97.88 106 VAL A C 1
ATOM 892 O O . VAL A 1 106 ? -10.43 -23.891 -8.82 1 97.88 106 VAL A O 1
ATOM 895 N N . PHE A 1 107 ? -8.977 -22.297 -9.297 1 98.44 107 PHE A N 1
ATOM 896 C CA . PHE A 1 107 ? -9.977 -21.266 -9.5 1 98.44 107 PHE A CA 1
ATOM 897 C C . PHE A 1 107 ? -9.883 -20.688 -10.906 1 98.44 107 PHE A C 1
ATOM 899 O O . PHE A 1 107 ? -8.805 -20.641 -11.492 1 98.44 107 PHE A O 1
ATOM 906 N N . LYS A 1 108 ? -11.016 -20.266 -11.383 1 98.06 108 LYS A N 1
ATOM 907 C CA . LYS A 1 108 ? -11.055 -19.5 -12.625 1 98.06 108 LYS A CA 1
ATOM 908 C C . LYS A 1 108 ? -11.125 -18 -12.352 1 98.06 108 LYS A C 1
ATOM 910 O O . LYS A 1 108 ? -11.992 -17.547 -11.602 1 98.06 108 LYS A O 1
ATOM 915 N N . LEU A 1 109 ? -10.211 -17.344 -12.969 1 98.19 109 LEU A N 1
ATOM 916 C CA . LEU A 1 109 ? -10.203 -15.891 -12.812 1 98.19 109 LEU A CA 1
ATOM 917 C C . LEU A 1 109 ? -11.125 -15.227 -13.836 1 98.19 109 LEU A C 1
ATOM 919 O O . LEU A 1 109 ? -11.594 -15.883 -14.773 1 98.19 109 LEU A O 1
ATOM 923 N N . LYS A 1 110 ? -11.406 -13.969 -13.641 1 95.12 110 LYS A N 1
ATOM 924 C CA . LYS A 1 110 ? -12.352 -13.242 -14.5 1 95.12 110 LYS A CA 1
ATOM 925 C C . LYS A 1 110 ? -11.844 -13.188 -15.938 1 95.12 110 LYS A C 1
ATOM 927 O O . LYS A 1 110 ? -12.641 -13.195 -16.875 1 95.12 110 LYS A O 1
ATOM 932 N N . ASN A 1 111 ? -10.578 -13.148 -16.062 1 94.5 111 ASN A N 1
ATOM 933 C CA . ASN A 1 111 ? -10.016 -13.039 -17.406 1 94.5 111 ASN A CA 1
ATOM 934 C C . ASN A 1 111 ? -9.938 -14.398 -18.094 1 94.5 111 ASN A C 1
ATOM 936 O O . ASN A 1 111 ? -9.406 -14.508 -19.203 1 94.5 111 ASN A O 1
ATOM 940 N N . GLY A 1 112 ? -10.312 -15.406 -17.438 1 95.94 112 GLY A N 1
ATOM 941 C CA . GLY A 1 112 ? -10.391 -16.734 -18.031 1 95.94 112 GLY A CA 1
ATOM 942 C C . GLY A 1 112 ? -9.219 -17.625 -17.641 1 95.94 112 GLY A C 1
ATOM 943 O O . GLY A 1 112 ? -9.281 -18.844 -17.828 1 95.94 112 GLY A O 1
ATOM 944 N N . SER A 1 113 ? -8.211 -17.062 -17.094 1 96.56 113 SER A N 1
ATOM 945 C CA . SER A 1 113 ? -7.055 -17.859 -16.703 1 96.56 113 SER A CA 1
ATOM 946 C C . SER A 1 113 ? -7.309 -18.625 -15.414 1 96.56 113 SER A C 1
ATOM 948 O O . SER A 1 113 ? -8.266 -18.328 -14.695 1 96.56 113 SER A O 1
ATOM 950 N N . GLU A 1 114 ? -6.461 -19.562 -15.195 1 97.19 114 GLU A N 1
ATOM 951 C CA . GLU A 1 114 ? -6.582 -20.359 -13.984 1 97.19 114 GLU A CA 1
ATOM 952 C C . GLU A 1 114 ? -5.59 -19.906 -12.914 1 97.19 114 GLU A C 1
ATOM 954 O O . GLU A 1 114 ? -4.512 -19.406 -13.242 1 97.19 114 GLU A O 1
ATOM 959 N N . ALA A 1 115 ? -6.012 -20.125 -11.719 1 98.38 115 ALA A N 1
ATOM 960 C CA . ALA A 1 115 ? -5.164 -19.891 -10.547 1 98.38 115 ALA A CA 1
ATOM 961 C C . ALA A 1 115 ? -5.207 -21.094 -9.602 1 98.38 115 ALA A C 1
ATOM 963 O O . ALA A 1 115 ? -6.227 -21.781 -9.508 1 98.38 115 ALA A O 1
ATOM 964 N N . SER A 1 116 ? -4.117 -21.328 -8.93 1 98.31 116 SER A N 1
ATOM 965 C CA . SER A 1 116 ? -4.027 -22.469 -8.016 1 98.31 116 SER A CA 1
ATOM 966 C C . SER A 1 116 ? -3.91 -22 -6.566 1 98.31 116 SER A C 1
ATOM 968 O O . SER A 1 116 ? -3.154 -21.078 -6.266 1 98.31 116 SER A O 1
ATOM 970 N N . TYR A 1 117 ? -4.707 -22.625 -5.73 1 98.31 117 TYR A N 1
ATOM 971 C CA . TYR A 1 117 ? -4.582 -22.453 -4.289 1 98.31 117 TYR A CA 1
ATOM 972 C C . TYR A 1 117 ? -3.76 -23.594 -3.68 1 98.31 117 TYR A C 1
ATOM 974 O O . TYR A 1 117 ? -4.082 -24.766 -3.859 1 98.31 117 TYR A O 1
ATOM 982 N N . VAL A 1 118 ? -2.631 -23.234 -3.033 1 97.31 118 VAL A N 1
ATOM 983 C CA . VAL A 1 118 ? -1.652 -24.203 -2.545 1 97.31 118 VAL A CA 1
ATOM 984 C C . VAL A 1 118 ? -1.591 -24.156 -1.021 1 97.31 118 VAL A C 1
ATOM 986 O O . VAL A 1 118 ? -1.354 -23.094 -0.438 1 97.31 118 VAL A O 1
ATOM 989 N N . VAL A 1 119 ? -1.814 -25.25 -0.318 1 94.75 119 VAL A N 1
ATOM 990 C CA . VAL A 1 119 ? -1.786 -25.328 1.139 1 94.75 119 VAL A CA 1
ATOM 991 C C . VAL A 1 119 ? -0.869 -26.469 1.576 1 94.75 119 VAL A C 1
ATOM 993 O O . VAL A 1 119 ? -0.546 -27.359 0.781 1 94.75 119 VAL A O 1
ATOM 996 N N . GLY A 1 120 ? -0.409 -26.438 2.826 1 85.5 120 GLY A N 1
ATOM 997 C CA . GLY A 1 120 ? 0.281 -27.562 3.422 1 85.5 120 GLY A CA 1
ATOM 998 C C . GLY A 1 120 ? 1.747 -27.641 3.037 1 85.5 120 GLY A C 1
ATOM 999 O O . GLY A 1 120 ? 2.312 -28.734 2.936 1 85.5 120 GLY A O 1
ATOM 1000 N N . LEU A 1 121 ? 2.334 -26.484 2.713 1 87.31 121 LEU A N 1
ATOM 1001 C CA . LEU A 1 121 ? 3.736 -26.469 2.312 1 87.31 121 LEU A CA 1
ATOM 1002 C C . LEU A 1 121 ? 4.652 -26.516 3.531 1 87.31 121 LEU A C 1
ATOM 1004 O O . LEU A 1 121 ? 5.855 -26.75 3.4 1 87.31 121 LEU A O 1
ATOM 1008 N N . GLY A 1 122 ? 4.121 -26.359 4.676 1 88.31 122 GLY A N 1
ATOM 1009 C CA . GLY A 1 122 ? 4.91 -26.375 5.895 1 88.31 122 GLY A CA 1
ATOM 1010 C C . GLY A 1 122 ? 5.695 -25.094 6.109 1 88.31 122 GLY A C 1
ATOM 1011 O O . GLY A 1 122 ? 6.672 -25.078 6.863 1 88.31 122 GLY A O 1
ATOM 1012 N N . ILE A 1 123 ? 5.32 -24.047 5.402 1 88.81 123 ILE A N 1
ATOM 1013 C CA . ILE A 1 123 ? 6.062 -22.797 5.488 1 88.81 123 ILE A CA 1
ATOM 1014 C C . ILE A 1 123 ? 5.234 -21.75 6.238 1 88.81 123 ILE A C 1
ATOM 1016 O O . ILE A 1 123 ? 5.617 -20.578 6.32 1 88.81 123 ILE A O 1
ATOM 1020 N N . GLY A 1 124 ? 4.016 -22.078 6.676 1 95.31 124 GLY A N 1
ATOM 1021 C CA . GLY A 1 124 ? 3.178 -21.188 7.457 1 95.31 124 GLY A CA 1
ATOM 1022 C C . GLY A 1 124 ? 2.338 -20.25 6.602 1 95.31 124 GLY A C 1
ATOM 1023 O O . GLY A 1 124 ? 1.688 -19.344 7.117 1 95.31 124 GLY A O 1
ATOM 1024 N N . PHE A 1 125 ? 2.375 -20.484 5.27 1 97.44 125 PHE A N 1
ATOM 1025 C CA . PHE A 1 125 ? 1.609 -19.656 4.352 1 97.44 125 PHE A CA 1
ATOM 1026 C C . PHE A 1 125 ? 0.742 -20.516 3.438 1 97.44 125 PHE A C 1
ATOM 1028 O O . PHE A 1 125 ? 1.149 -21.594 3.029 1 97.44 125 PHE A O 1
ATOM 1035 N N . ASN A 1 126 ? -0.422 -20.047 3.148 1 97.44 126 ASN A N 1
ATOM 1036 C CA . ASN A 1 126 ? -1.186 -20.469 1.981 1 97.44 126 ASN A CA 1
ATOM 1037 C C . ASN A 1 126 ? -0.864 -19.625 0.755 1 97.44 126 ASN A C 1
ATOM 1039 O O . ASN A 1 126 ? -0.719 -18.406 0.86 1 97.44 126 ASN A O 1
ATOM 1043 N N . LEU A 1 127 ? -0.776 -20.297 -0.37 1 98.31 127 LEU A N 1
ATOM 1044 C CA . LEU A 1 127 ? -0.373 -19.578 -1.574 1 98.31 127 LEU A CA 1
ATOM 1045 C C . LEU A 1 127 ? -1.506 -19.547 -2.596 1 98.31 127 LEU A C 1
ATOM 1047 O O . LEU A 1 127 ? -2.301 -20.484 -2.674 1 98.31 127 LEU A O 1
ATOM 1051 N N . PHE A 1 128 ? -1.631 -18.5 -3.324 1 98.62 128 PHE A N 1
ATOM 1052 C CA . PHE A 1 128 ? -2.477 -18.344 -4.5 1 98.62 128 PHE A CA 1
ATOM 1053 C C . PHE A 1 128 ? -1.644 -17.953 -5.719 1 98.62 128 PHE A C 1
ATOM 1055 O O . PHE A 1 128 ? -1.091 -16.859 -5.781 1 98.62 128 PHE A O 1
ATOM 1062 N N . VAL A 1 129 ? -1.535 -18.844 -6.668 1 98.62 129 VAL A N 1
ATOM 1063 C CA . VAL A 1 129 ? -0.57 -18.719 -7.754 1 98.62 129 VAL A CA 1
ATOM 1064 C C . VAL A 1 129 ? -1.305 -18.531 -9.078 1 98.62 129 VAL A C 1
ATOM 1066 O O . VAL A 1 129 ? -2.205 -19.297 -9.414 1 98.62 129 VAL A O 1
ATOM 1069 N N . PHE A 1 130 ? -0.93 -17.5 -9.844 1 98.38 130 PHE A N 1
ATOM 1070 C CA . PHE A 1 130 ? -1.521 -17.266 -11.156 1 98.38 130 PHE A CA 1
ATOM 1071 C C . PHE A 1 130 ? -0.548 -16.531 -12.062 1 98.38 130 PHE A C 1
ATOM 1073 O O . PHE A 1 130 ? 0.516 -16.094 -11.617 1 98.38 130 PHE A O 1
ATOM 1080 N N . GLU A 1 131 ? -0.903 -16.5 -13.297 1 97.56 131 GLU A N 1
ATOM 1081 C CA . GLU A 1 131 ? -0.066 -15.852 -14.297 1 97.56 131 GLU A CA 1
ATOM 1082 C C . GLU A 1 131 ? -0.824 -14.734 -15.008 1 97.56 131 GLU A C 1
ATOM 1084 O O . GLU A 1 131 ? -2.018 -14.867 -15.289 1 97.56 131 GLU A O 1
ATOM 1089 N N . ARG A 1 132 ? -0.105 -13.664 -15.195 1 95.94 132 ARG A N 1
ATOM 1090 C CA . ARG A 1 132 ? -0.698 -12.516 -15.875 1 95.94 132 ARG A CA 1
ATOM 1091 C C . ARG A 1 132 ? 0.368 -11.695 -16.594 1 95.94 132 ARG A C 1
ATOM 1093 O O . ARG A 1 132 ? 1.375 -11.32 -15.992 1 95.94 132 ARG A O 1
ATOM 1100 N N . ASP A 1 133 ? 0.149 -11.398 -17.875 1 94.5 133 ASP A N 1
ATOM 1101 C CA . ASP A 1 133 ? 0.978 -10.492 -18.656 1 94.5 133 ASP A CA 1
ATOM 1102 C C . ASP A 1 133 ? 2.449 -10.898 -18.594 1 94.5 133 ASP A C 1
ATOM 1104 O O . ASP A 1 133 ? 3.322 -10.055 -18.406 1 94.5 133 ASP A O 1
ATOM 1108 N N . GLY A 1 134 ? 2.699 -12.117 -18.641 1 95.56 134 GLY A N 1
ATOM 1109 C CA . GLY A 1 134 ? 4.062 -12.625 -18.719 1 95.56 134 GLY A CA 1
ATOM 1110 C C . GLY A 1 134 ? 4.73 -12.773 -17.375 1 95.56 134 GLY A C 1
ATOM 1111 O O . GLY A 1 134 ? 5.926 -13.047 -17.297 1 95.56 134 GLY A O 1
ATOM 1112 N N . TRP A 1 135 ? 3.928 -12.609 -16.328 1 97.56 135 TRP A N 1
ATOM 1113 C CA . TRP A 1 135 ? 4.449 -12.734 -14.977 1 97.56 135 TRP A CA 1
ATOM 1114 C C . TRP A 1 135 ? 3.768 -13.883 -14.242 1 97.56 135 TRP A C 1
ATOM 1116 O O . TRP A 1 135 ? 2.596 -14.172 -14.484 1 97.56 135 TRP A O 1
ATOM 1126 N N . GLN A 1 136 ? 4.508 -14.531 -13.367 1 98.19 136 GLN A N 1
ATOM 1127 C CA . GLN A 1 136 ? 3.898 -15.344 -12.328 1 98.19 136 GLN A CA 1
ATOM 1128 C C . GLN A 1 136 ? 3.73 -14.555 -11.031 1 98.19 136 GLN A C 1
ATOM 1130 O O . GLN A 1 136 ? 4.68 -13.93 -10.555 1 98.19 136 GLN A O 1
ATOM 1135 N N . TYR A 1 137 ? 2.518 -14.555 -10.555 1 98.69 137 TYR A N 1
ATOM 1136 C CA . TYR A 1 137 ? 2.201 -13.977 -9.258 1 98.69 137 TYR A CA 1
ATOM 1137 C C . TYR A 1 137 ? 1.987 -15.07 -8.211 1 98.69 137 TYR A C 1
ATOM 1139 O O . TYR A 1 137 ? 1.266 -16.031 -8.461 1 98.69 137 TYR A O 1
ATOM 1147 N N . VAL A 1 138 ? 2.654 -14.891 -7.07 1 98.56 138 VAL A N 1
ATOM 1148 C CA . VAL A 1 138 ? 2.408 -15.742 -5.91 1 98.56 138 VAL A CA 1
ATOM 1149 C C . VAL A 1 138 ? 1.953 -14.883 -4.73 1 98.56 138 VAL A C 1
ATOM 1151 O O . VAL A 1 138 ? 2.756 -14.164 -4.133 1 98.56 138 VAL A O 1
ATOM 1154 N N . LEU A 1 139 ? 0.661 -14.938 -4.457 1 98.81 139 LEU A N 1
ATOM 1155 C CA . LEU A 1 139 ? 0.129 -14.328 -3.242 1 98.81 139 LEU A CA 1
ATOM 1156 C C . LEU A 1 139 ? 0.284 -15.273 -2.053 1 98.81 139 LEU A C 1
ATOM 1158 O O . LEU A 1 139 ? -0.075 -16.453 -2.135 1 98.81 139 LEU A O 1
ATOM 1162 N N . SER A 1 140 ? 0.853 -14.781 -0.99 1 98.62 140 SER A N 1
ATOM 1163 C CA . SER A 1 140 ? 1.071 -15.578 0.214 1 98.62 140 SER A CA 1
ATOM 1164 C C . SER A 1 140 ? 0.365 -14.961 1.418 1 98.62 140 SER A C 1
ATOM 1166 O O . SER A 1 140 ? 0.597 -13.797 1.751 1 98.62 140 SER A O 1
ATOM 1168 N N . ILE A 1 141 ? -0.454 -15.703 2.053 1 98.62 141 ILE A N 1
ATOM 1169 C CA . ILE A 1 141 ? -1.143 -15.25 3.256 1 98.62 141 ILE A CA 1
ATOM 1170 C C . ILE A 1 141 ? -0.836 -16.188 4.414 1 98.62 141 ILE A C 1
ATOM 1172 O O . ILE A 1 141 ? -0.872 -17.422 4.25 1 98.62 141 ILE A O 1
ATOM 1176 N N . ASP A 1 142 ? -0.455 -15.664 5.559 1 98.38 142 ASP A N 1
ATOM 1177 C CA . ASP A 1 142 ? -0.219 -16.469 6.75 1 98.38 142 ASP A CA 1
ATOM 1178 C C . ASP A 1 142 ? -1.381 -17.422 7.004 1 98.38 142 ASP A C 1
ATOM 1180 O O . ASP A 1 142 ? -2.541 -17.016 7.023 1 98.38 142 ASP A O 1
ATOM 1184 N N . SER A 1 143 ? -1.041 -18.656 7.176 1 97.19 143 SER A N 1
ATOM 1185 C CA . SER A 1 143 ? -2.076 -19.672 7.297 1 97.19 143 SER A CA 1
ATOM 1186 C C . SER A 1 143 ? -2.939 -19.453 8.531 1 97.19 143 SER A C 1
ATOM 1188 O O . SER A 1 143 ? -4.102 -19.859 8.57 1 97.19 143 SER A O 1
ATOM 1190 N N . ASP A 1 144 ? -2.393 -18.766 9.484 1 97 144 ASP A N 1
ATOM 1191 C CA . ASP A 1 144 ? -3.111 -18.531 10.734 1 97 144 ASP A CA 1
ATOM 1192 C C . ASP A 1 144 ? -4.285 -17.578 10.516 1 97 144 ASP A C 1
ATOM 1194 O O . ASP A 1 144 ? -5.176 -17.469 11.367 1 97 144 ASP A O 1
ATOM 1198 N N . VAL A 1 145 ? -4.266 -16.906 9.367 1 97.69 145 VAL A N 1
ATOM 1199 C CA . VAL A 1 145 ? -5.391 -16.016 9.102 1 97.69 145 VAL A CA 1
ATOM 1200 C C . VAL A 1 145 ? -6.168 -16.5 7.887 1 97.69 145 VAL A C 1
ATOM 1202 O O . VAL A 1 145 ? -6.926 -15.75 7.277 1 97.69 145 VAL A O 1
ATOM 1205 N N . GLY A 1 146 ? -5.98 -17.703 7.547 1 95.62 146 GLY A N 1
ATOM 1206 C CA . GLY A 1 146 ? -6.656 -18.297 6.406 1 95.62 146 GLY A CA 1
ATOM 1207 C C . GLY A 1 146 ? -8.164 -18.234 6.504 1 95.62 146 GLY A C 1
ATOM 1208 O O . GLY A 1 146 ? -8.859 -18.172 5.488 1 95.62 146 GLY A O 1
ATOM 1209 N N . ASP A 1 147 ? -8.688 -18.281 7.715 1 95.62 147 ASP A N 1
ATOM 1210 C CA . ASP A 1 147 ? -10.133 -18.219 7.91 1 95.62 147 ASP A CA 1
ATOM 1211 C C . ASP A 1 147 ? -10.656 -16.812 7.605 1 95.62 147 ASP A C 1
ATOM 1213 O O . ASP A 1 147 ? -11.789 -16.656 7.145 1 95.62 147 ASP A O 1
ATOM 1217 N N . LYS A 1 148 ? -9.852 -15.789 7.883 1 97.19 148 LYS A N 1
ATOM 1218 C CA . LYS A 1 148 ? -10.234 -14.398 7.645 1 97.19 148 LYS A CA 1
ATOM 1219 C C . LYS A 1 148 ? -10 -14.016 6.184 1 97.19 148 LYS A C 1
ATOM 1221 O O . LYS A 1 148 ? -10.641 -13.094 5.672 1 97.19 148 LYS A O 1
ATOM 1226 N N . VAL A 1 149 ? -9.094 -14.719 5.547 1 98.38 149 VAL A N 1
ATOM 1227 C CA . VAL A 1 149 ? -8.75 -14.469 4.152 1 98.38 149 VAL A CA 1
ATOM 1228 C C . VAL A 1 149 ? -8.836 -15.773 3.359 1 98.38 149 VAL A C 1
ATOM 1230 O O . VAL A 1 149 ? -7.812 -16.344 2.973 1 98.38 149 VAL A O 1
ATOM 1233 N N . PRO A 1 150 ? -10.031 -16.188 3.133 1 97.75 150 PRO A N 1
ATOM 1234 C CA . PRO A 1 150 ? -10.195 -17.422 2.354 1 97.75 150 PRO A CA 1
ATOM 1235 C C . PRO A 1 150 ? -9.758 -17.25 0.899 1 97.75 150 PRO A C 1
ATOM 1237 O O . PRO A 1 150 ? -9.531 -16.125 0.441 1 97.75 150 PRO A O 1
ATOM 1240 N N . PRO A 1 151 ? -9.633 -18.297 0.165 1 98.12 151 PRO A N 1
ATOM 1241 C CA . PRO A 1 151 ? -9.133 -18.219 -1.209 1 98.12 151 PRO A CA 1
ATOM 1242 C C . PRO A 1 151 ? -9.969 -17.312 -2.102 1 98.12 151 PRO A C 1
ATOM 1244 O O . PRO A 1 151 ? -9.438 -16.703 -3.029 1 98.12 151 PRO A O 1
ATOM 1247 N N . GLU A 1 152 ? -11.242 -17.188 -1.799 1 98.06 152 GLU A N 1
ATOM 1248 C CA . GLU A 1 152 ? -12.109 -16.328 -2.596 1 98.06 152 GLU A CA 1
ATOM 1249 C C . GLU A 1 152 ? -11.664 -14.875 -2.523 1 98.06 152 GLU A C 1
ATOM 1251 O O . GLU A 1 152 ? -11.805 -14.125 -3.492 1 98.06 152 GLU A O 1
ATOM 1256 N N . VAL A 1 153 ? -11.156 -14.484 -1.381 1 98.44 153 VAL A N 1
ATOM 1257 C CA . VAL A 1 153 ? -10.617 -13.141 -1.227 1 98.44 153 VAL A CA 1
ATOM 1258 C C . VAL A 1 153 ? -9.383 -12.969 -2.104 1 98.44 153 VAL A C 1
ATOM 1260 O O . VAL A 1 153 ? -9.195 -11.922 -2.732 1 98.44 153 VAL A O 1
ATOM 1263 N N . LEU A 1 154 ? -8.562 -13.977 -2.188 1 98.75 154 LEU A N 1
ATOM 1264 C CA . LEU A 1 154 ? -7.367 -13.945 -3.018 1 98.75 154 LEU A CA 1
ATOM 1265 C C . LEU A 1 154 ? -7.734 -13.914 -4.5 1 98.75 154 LEU A C 1
ATOM 1267 O O . LEU A 1 154 ? -7.043 -13.289 -5.301 1 98.75 154 LEU A O 1
ATOM 1271 N N . VAL A 1 155 ? -8.836 -14.555 -4.844 1 98.75 155 VAL A N 1
ATOM 1272 C CA . VAL A 1 155 ? -9.367 -14.469 -6.203 1 98.75 155 VAL A CA 1
ATOM 1273 C C . VAL A 1 155 ? -9.703 -13.016 -6.535 1 98.75 155 VAL A C 1
ATOM 1275 O O . VAL A 1 155 ? -9.359 -12.523 -7.609 1 98.75 155 VAL A O 1
ATOM 1278 N N . GLN A 1 156 ? -10.359 -12.352 -5.625 1 98.12 156 GLN A N 1
ATOM 1279 C CA . GLN A 1 156 ? -10.719 -10.953 -5.828 1 98.12 156 GLN A CA 1
ATOM 1280 C C . GLN A 1 156 ? -9.484 -10.078 -5.984 1 98.12 156 GLN A C 1
ATOM 1282 O O . GLN A 1 156 ? -9.461 -9.164 -6.812 1 98.12 156 GLN A O 1
ATOM 1287 N N . ILE A 1 157 ? -8.508 -10.344 -5.199 1 98.56 157 ILE A N 1
ATOM 1288 C CA . ILE A 1 157 ? -7.254 -9.594 -5.27 1 98.56 157 ILE A CA 1
ATOM 1289 C C . ILE A 1 157 ? -6.602 -9.812 -6.633 1 98.56 157 ILE A C 1
ATOM 1291 O O . ILE A 1 157 ? -6.23 -8.844 -7.305 1 98.56 157 ILE A O 1
ATOM 1295 N N . ALA A 1 158 ? -6.5 -11.031 -7.07 1 98.62 158 ALA A N 1
ATOM 1296 C CA . ALA A 1 158 ? -5.926 -11.344 -8.375 1 98.62 158 ALA A CA 1
ATOM 1297 C C . ALA A 1 158 ? -6.703 -10.656 -9.5 1 98.62 158 ALA A C 1
ATOM 1299 O O . ALA A 1 158 ? -6.113 -10.047 -10.391 1 98.62 158 ALA A O 1
ATOM 1300 N N . ASN A 1 159 ? -8.031 -10.703 -9.414 1 97.75 159 ASN A N 1
ATOM 1301 C CA . ASN A 1 159 ? -8.883 -10.141 -10.453 1 97.75 159 ASN A CA 1
ATOM 1302 C C . ASN A 1 159 ? -8.758 -8.625 -10.523 1 97.75 159 ASN A C 1
ATOM 1304 O O . ASN A 1 159 ? -9.016 -8.023 -11.562 1 97.75 159 ASN A O 1
ATOM 1308 N N . SER A 1 160 ? -8.375 -8.047 -9.445 1 97.44 160 SER A N 1
ATOM 1309 C CA . SER A 1 160 ? -8.312 -6.59 -9.406 1 97.44 160 SER A CA 1
ATOM 1310 C C . SER A 1 160 ? -7.195 -6.051 -10.289 1 97.44 160 SER A C 1
ATOM 1312 O O . SER A 1 160 ? -7.172 -4.867 -10.625 1 97.44 160 SER A O 1
ATOM 1314 N N . ILE A 1 161 ? -6.262 -6.848 -10.648 1 96.19 161 ILE A N 1
ATOM 1315 C CA . ILE A 1 161 ? -5.164 -6.453 -11.523 1 96.19 161 ILE A CA 1
ATOM 1316 C C . ILE A 1 161 ? -5.711 -6.055 -12.891 1 96.19 161 ILE A C 1
ATOM 1318 O O . ILE A 1 161 ? -5.141 -5.191 -13.562 1 96.19 161 ILE A O 1
ATOM 1322 N N . ASP A 1 162 ? -6.777 -6.637 -13.297 1 92.31 162 ASP A N 1
ATOM 1323 C CA . ASP A 1 162 ? -7.344 -6.422 -14.625 1 92.31 162 ASP A CA 1
ATOM 1324 C C . ASP A 1 162 ? -7.918 -5.016 -14.758 1 92.31 162 ASP A C 1
ATOM 1326 O O . ASP A 1 162 ? -8.211 -4.559 -15.859 1 92.31 162 ASP A O 1
ATOM 1330 N N . TYR A 1 163 ? -8.039 -4.305 -13.695 1 90.12 163 TYR A N 1
ATOM 1331 C CA . TYR A 1 163 ? -8.617 -2.967 -13.719 1 90.12 163 TYR A CA 1
ATOM 1332 C C . TYR A 1 163 ? -7.531 -1.901 -13.766 1 90.12 163 TYR A C 1
ATOM 1334 O O . TYR A 1 163 ? -7.824 -0.706 -13.844 1 90.12 163 TYR A O 1
ATOM 1342 N N . THR A 1 164 ? -6.27 -2.189 -13.648 1 83.38 164 THR A N 1
ATOM 1343 C CA . THR A 1 164 ? -5.164 -1.236 -13.602 1 83.38 164 THR A CA 1
ATOM 1344 C C . THR A 1 164 ? -4.832 -0.725 -15 1 83.38 164 THR A C 1
ATOM 1346 O O . THR A 1 164 ? -4.102 0.257 -15.148 1 83.38 164 THR A O 1
ATOM 1349 N N . THR A 1 165 ? -5.125 -1.317 -16.172 1 66.25 165 THR A N 1
ATOM 1350 C CA . THR A 1 165 ? -4.75 -0.98 -17.547 1 66.25 165 THR A CA 1
ATOM 1351 C C . THR A 1 165 ? -5.816 -0.107 -18.203 1 66.25 165 THR A C 1
ATOM 1353 O O . THR A 1 165 ? -5.59 0.46 -19.266 1 66.25 165 THR A O 1
ATOM 1356 N N . LYS A 1 166 ? -7.035 0.128 -17.859 1 54.12 166 LYS A N 1
ATOM 1357 C CA . LYS A 1 166 ? -8.078 0.631 -18.75 1 54.12 166 LYS A CA 1
ATOM 1358 C C . LYS A 1 166 ? -7.941 2.137 -18.953 1 54.12 166 LYS A C 1
ATOM 1360 O O . LYS A 1 166 ? -8.852 2.779 -19.484 1 54.12 166 LYS A O 1
ATOM 1365 N N . VAL A 1 167 ? -6.91 2.879 -18.891 1 44.78 167 VAL A N 1
ATOM 1366 C CA . VAL A 1 167 ? -7.168 4.285 -19.188 1 44.78 167 VAL A CA 1
ATOM 1367 C C . VAL A 1 167 ? -7.473 4.453 -20.672 1 44.78 167 VAL A C 1
ATOM 1369 O O . VAL A 1 167 ? -6.559 4.5 -21.5 1 44.78 167 VAL A O 1
ATOM 1372 N N . GLU A 1 168 ? -7.695 3.518 -21.547 1 36.78 168 GLU A N 1
ATOM 1373 C CA . GLU A 1 168 ? -7.723 4.082 -22.891 1 36.78 168 GLU A CA 1
ATOM 1374 C C . GLU A 1 168 ? -8.891 5.051 -23.062 1 36.78 168 GLU A C 1
ATOM 1376 O O . GLU A 1 168 ? -10.047 4.637 -23.094 1 36.78 168 GLU A O 1
ATOM 1381 N N . THR A 1 169 ? -9.008 6.059 -22.203 1 33.25 169 THR A N 1
ATOM 1382 C CA . THR A 1 169 ? -10.094 6.875 -22.734 1 33.25 169 THR A CA 1
ATOM 1383 C C . THR A 1 169 ? -9.844 7.242 -24.188 1 33.25 169 THR A C 1
ATOM 1385 O O . THR A 1 169 ? -8.812 7.832 -24.516 1 33.25 169 THR A O 1
ATOM 1388 N N . TYR A 1 170 ? -10.5 6.535 -25.109 1 31.58 170 TYR A N 1
ATOM 1389 C CA . TYR A 1 170 ? -10.781 7.047 -26.438 1 31.58 170 TYR A CA 1
ATOM 1390 C C . TYR A 1 170 ? -11.383 8.445 -26.375 1 31.58 170 TYR A C 1
ATOM 1392 O O . TYR A 1 170 ? -12.102 8.773 -25.422 1 31.58 170 TYR A O 1
ATOM 1400 N N . MET B 1 1 ? -54.812 -6.855 -18.625 1 28.97 1 MET B N 1
ATOM 1401 C CA . MET B 1 1 ? -53.531 -6.242 -18.953 1 28.97 1 MET B CA 1
ATOM 1402 C C . MET B 1 1 ? -52.5 -6.504 -17.844 1 28.97 1 MET B C 1
ATOM 1404 O O . MET B 1 1 ? -52.688 -6.047 -16.719 1 28.97 1 MET B O 1
ATOM 1408 N N . LYS B 1 2 ? -51.906 -7.688 -17.828 1 32.88 2 LYS B N 1
ATOM 1409 C CA . LYS B 1 2 ? -51 -8.211 -16.812 1 32.88 2 LYS B CA 1
ATOM 1410 C C . LYS B 1 2 ? -49.719 -7.348 -16.719 1 32.88 2 LYS B C 1
ATOM 1412 O O . LYS B 1 2 ? -49.062 -7.094 -17.719 1 32.88 2 LYS B O 1
ATOM 1417 N N . TYR B 1 3 ? -49.688 -6.379 -15.805 1 33.5 3 TYR B N 1
ATOM 1418 C CA . TYR B 1 3 ? -48.531 -5.555 -15.469 1 33.5 3 TYR B CA 1
ATOM 1419 C C . TYR B 1 3 ? -47.344 -6.426 -15.117 1 33.5 3 TYR B C 1
ATOM 1421 O O . TYR B 1 3 ? -47.375 -7.207 -14.164 1 33.5 3 TYR B O 1
ATOM 1429 N N . GLU B 1 4 ? -46.656 -7.062 -16.125 1 32.16 4 GLU B N 1
ATOM 1430 C CA . GLU B 1 4 ? -45.375 -7.691 -15.883 1 32.16 4 GLU B CA 1
ATOM 1431 C C . GLU B 1 4 ? -44.438 -6.754 -15.125 1 32.16 4 GLU B C 1
ATOM 1433 O O . GLU B 1 4 ? -44.125 -5.656 -15.594 1 32.16 4 GLU B O 1
ATOM 1438 N N . ASN B 1 5 ? -44.5 -6.77 -13.812 1 32.34 5 ASN B N 1
ATOM 1439 C CA . ASN B 1 5 ? -43.469 -6.148 -12.969 1 32.34 5 ASN B CA 1
ATOM 1440 C C . ASN B 1 5 ? -42.062 -6.512 -13.422 1 32.34 5 ASN B C 1
ATOM 1442 O O . ASN B 1 5 ? -41.656 -7.676 -13.336 1 32.34 5 ASN B O 1
ATOM 1446 N N . VAL B 1 6 ? -41.625 -5.926 -14.523 1 33.88 6 VAL B N 1
ATOM 1447 C CA . VAL B 1 6 ? -40.219 -6.004 -14.875 1 33.88 6 VAL B CA 1
ATOM 1448 C C . VAL B 1 6 ? -39.344 -5.68 -13.648 1 33.88 6 VAL B C 1
ATOM 1450 O O . VAL B 1 6 ? -39.375 -4.555 -13.156 1 33.88 6 VAL B O 1
ATOM 1453 N N . TYR B 1 7 ? -39.25 -6.578 -12.672 1 34.25 7 TYR B N 1
ATOM 1454 C CA . TYR B 1 7 ? -38.188 -6.434 -11.672 1 34.25 7 TYR B CA 1
ATOM 1455 C C . TYR B 1 7 ? -36.875 -5.988 -12.32 1 34.25 7 TYR B C 1
ATOM 1457 O O . TYR B 1 7 ? -36.406 -6.605 -13.281 1 34.25 7 TYR B O 1
ATOM 1465 N N . SER B 1 8 ? -36.719 -4.742 -12.531 1 33.38 8 SER B N 1
ATOM 1466 C CA . SER B 1 8 ? -35.406 -4.195 -12.875 1 33.38 8 SER B CA 1
ATOM 1467 C C . SER B 1 8 ? -34.281 -4.941 -12.156 1 33.38 8 SER B C 1
ATOM 1469 O O . SER B 1 8 ? -34.438 -5.32 -10.992 1 33.38 8 SER B O 1
ATOM 1471 N N . LYS B 1 9 ? -33.531 -5.797 -12.727 1 35.09 9 LYS B N 1
ATOM 1472 C CA . LYS B 1 9 ? -32.281 -6.375 -12.266 1 35.09 9 LYS B CA 1
ATOM 1473 C C . LYS B 1 9 ? -31.547 -5.426 -11.32 1 35.09 9 LYS B C 1
ATOM 1475 O O . LYS B 1 9 ? -31.312 -4.262 -11.648 1 35.09 9 LYS B O 1
ATOM 1480 N N . LYS B 1 10 ? -31.688 -5.391 -10.102 1 40.34 10 LYS B N 1
ATOM 1481 C CA . LYS B 1 10 ? -31.047 -4.719 -8.984 1 40.34 10 LYS B CA 1
ATOM 1482 C C . LYS B 1 10 ? -29.594 -4.398 -9.305 1 40.34 10 LYS B C 1
ATOM 1484 O O . LYS B 1 10 ? -28.797 -5.301 -9.609 1 40.34 10 LYS B O 1
ATOM 1489 N N . ASP B 1 11 ? -29.031 -3.311 -9.875 1 44.47 11 ASP B N 1
ATOM 1490 C CA . ASP B 1 11 ? -27.766 -2.676 -10.203 1 44.47 11 ASP B CA 1
ATOM 1491 C C . ASP B 1 11 ? -26.703 -2.986 -9.156 1 44.47 11 ASP B C 1
ATOM 1493 O O . ASP B 1 11 ? -26.781 -2.516 -8.016 1 44.47 11 ASP B O 1
ATOM 1497 N N . SER B 1 12 ? -26.266 -4.109 -8.922 1 55.88 12 SER B N 1
ATOM 1498 C CA . SER B 1 12 ? -25.188 -4.344 -7.969 1 55.88 12 SER B CA 1
ATOM 1499 C C . SER B 1 12 ? -24.203 -3.182 -7.953 1 55.88 12 SER B C 1
ATOM 1501 O O . SER B 1 12 ? -23.875 -2.629 -9.008 1 55.88 12 SER B O 1
ATOM 1503 N N . PRO B 1 13 ? -24.016 -2.492 -6.797 1 71.5 13 PRO B N 1
ATOM 1504 C CA . PRO B 1 13 ? -23.094 -1.354 -6.773 1 71.5 13 PRO B CA 1
ATOM 1505 C C . PRO B 1 13 ? -21.781 -1.643 -7.496 1 71.5 13 PRO B C 1
ATOM 1507 O O . PRO B 1 13 ? -21.312 -2.785 -7.512 1 71.5 13 PRO B O 1
ATOM 1510 N N . GLN B 1 14 ? -21.438 -0.875 -8.477 1 86.38 14 GLN B N 1
ATOM 1511 C CA . GLN B 1 14 ? -20.172 -0.926 -9.203 1 86.38 14 GLN B CA 1
ATOM 1512 C C . GLN B 1 14 ? -19 -1.183 -8.266 1 86.38 14 GLN B C 1
ATOM 1514 O O . GLN B 1 14 ? -18.891 -0.555 -7.207 1 86.38 14 GLN B O 1
ATOM 1519 N N . PRO B 1 15 ? -18.266 -2.246 -8.586 1 91.94 15 PRO B N 1
ATOM 1520 C CA . PRO B 1 15 ? -17.094 -2.488 -7.754 1 91.94 15 PRO B CA 1
ATOM 1521 C C . PRO B 1 15 ? -16.141 -1.292 -7.711 1 91.94 15 PRO B C 1
ATOM 1523 O O . PRO B 1 15 ? -16.031 -0.547 -8.688 1 91.94 15 PRO B O 1
ATOM 1526 N N . MET B 1 16 ? -15.508 -1.095 -6.637 1 95.5 16 MET B N 1
ATOM 1527 C CA . MET B 1 16 ? -14.578 0.016 -6.469 1 95.5 16 MET B CA 1
ATOM 1528 C C . MET B 1 16 ? -13.461 -0.049 -7.508 1 95.5 16 MET B C 1
ATOM 1530 O O . MET B 1 16 ? -12.977 0.985 -7.973 1 95.5 16 MET B O 1
ATOM 1534 N N . GLU B 1 17 ? -13.055 -1.272 -7.883 1 94.88 17 GLU B N 1
ATOM 1535 C CA . GLU B 1 17 ? -11.992 -1.48 -8.859 1 94.88 17 GLU B CA 1
ATOM 1536 C C . GLU B 1 17 ? -12.367 -0.891 -10.219 1 94.88 17 GLU B C 1
ATOM 1538 O O . GLU B 1 17 ? -11.492 -0.605 -11.039 1 94.88 17 GLU B O 1
ATOM 1543 N N . GLU B 1 18 ? -13.633 -0.76 -10.43 1 92.75 18 GLU B N 1
ATOM 1544 C CA . GLU B 1 18 ? -14.117 -0.178 -11.68 1 92.75 18 GLU B CA 1
ATOM 1545 C C . GLU B 1 18 ? -14.344 1.323 -11.539 1 92.75 18 GLU B C 1
ATOM 1547 O O . GLU B 1 18 ? -13.945 2.105 -12.406 1 92.75 18 GLU B O 1
ATOM 1552 N N . PHE B 1 19 ? -14.938 1.732 -10.5 1 94.5 19 PHE B N 1
ATOM 1553 C CA . PHE B 1 19 ? -15.344 3.115 -10.281 1 94.5 19 PHE B CA 1
ATOM 1554 C C . PHE B 1 19 ? -14.133 4.023 -10.141 1 94.5 19 PHE B C 1
ATOM 1556 O O . PHE B 1 19 ? -14.047 5.062 -10.797 1 94.5 19 PHE B O 1
ATOM 1563 N N . TYR B 1 20 ? -13.227 3.719 -9.383 1 95.44 20 TYR B N 1
ATOM 1564 C CA . TYR B 1 20 ? -12.102 4.594 -9.055 1 95.44 20 TYR B CA 1
ATOM 1565 C C . TYR B 1 20 ? -11.234 4.863 -10.281 1 95.44 20 TYR B C 1
ATOM 1567 O O . TYR B 1 20 ? -10.891 6.012 -10.562 1 95.44 20 TYR B O 1
ATOM 1575 N N . PRO B 1 21 ? -10.945 3.859 -11.023 1 93.62 21 PRO B N 1
ATOM 1576 C CA . PRO B 1 21 ? -10.211 4.152 -12.258 1 93.62 21 PRO B CA 1
ATOM 1577 C C . PRO B 1 21 ? -10.992 5.07 -13.195 1 93.62 21 PRO B C 1
ATOM 1579 O O . PRO B 1 21 ? -10.398 5.914 -13.867 1 93.62 21 PRO B O 1
ATOM 1582 N N . GLU B 1 22 ? -12.289 4.949 -13.156 1 91.69 22 GLU B N 1
ATOM 1583 C CA . GLU B 1 22 ? -13.125 5.785 -14.016 1 91.69 22 GLU B CA 1
ATOM 1584 C C . GLU B 1 22 ? -12.977 7.262 -13.664 1 91.69 22 GLU B C 1
ATOM 1586 O O . GLU B 1 22 ? -13.086 8.125 -14.531 1 91.69 22 GLU B O 1
ATOM 1591 N N . ILE B 1 23 ? -12.695 7.48 -12.43 1 92.31 23 ILE B N 1
ATOM 1592 C CA . ILE B 1 23 ? -12.594 8.875 -12.023 1 92.31 23 ILE B CA 1
ATOM 1593 C C . ILE B 1 23 ? -11.125 9.266 -11.859 1 92.31 23 ILE B C 1
ATOM 1595 O O . ILE B 1 23 ? -10.805 10.234 -11.164 1 92.31 23 ILE B O 1
ATOM 1599 N N . GLY B 1 24 ? -10.172 8.484 -12.383 1 92.69 24 GLY B N 1
AT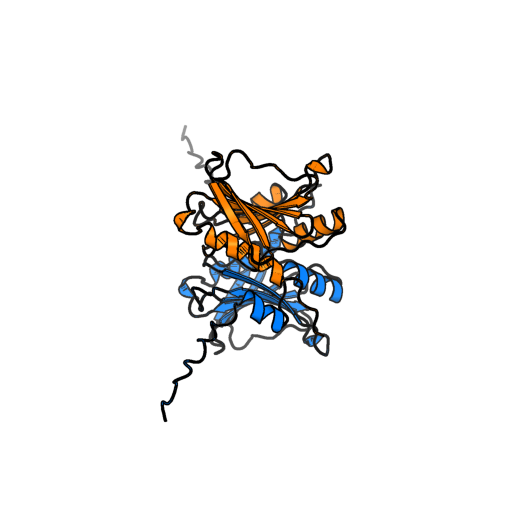OM 1600 C CA . GLY B 1 24 ? -8.812 8.953 -12.562 1 92.69 24 GLY B CA 1
ATOM 1601 C C . GLY B 1 24 ? -7.809 8.234 -11.68 1 92.69 24 GLY B C 1
ATOM 1602 O O . GLY B 1 24 ? -6.605 8.484 -11.766 1 92.69 24 GLY B O 1
ATOM 1603 N N . TYR B 1 25 ? -8.289 7.352 -10.852 1 96.38 25 TYR B N 1
ATOM 1604 C CA . TYR B 1 25 ? -7.363 6.621 -9.992 1 96.38 25 TYR B CA 1
ATOM 1605 C C . TYR B 1 25 ? -6.707 5.473 -10.75 1 96.38 25 TYR B C 1
ATOM 1607 O O . TYR B 1 25 ? -7.273 4.953 -11.711 1 96.38 25 TYR B O 1
ATOM 1615 N N . LYS B 1 26 ? -5.562 5.137 -10.344 1 96.62 26 LYS B N 1
ATOM 1616 C CA . LYS B 1 26 ? -4.773 4.004 -10.812 1 96.62 26 LYS B CA 1
ATOM 1617 C C . LYS B 1 26 ? -4.008 3.35 -9.664 1 96.62 26 LYS B C 1
ATOM 1619 O O . LYS B 1 26 ? -4.371 3.508 -8.5 1 96.62 26 LYS B O 1
ATOM 1624 N N . THR B 1 27 ? -3.021 2.514 -9.961 1 97 27 THR B N 1
ATOM 1625 C CA . THR B 1 27 ? -2.207 1.952 -8.891 1 97 27 THR B CA 1
ATOM 1626 C C . THR B 1 27 ? -1.354 3.035 -8.234 1 97 27 THR B C 1
ATOM 1628 O O . THR B 1 27 ? -1.057 4.059 -8.852 1 97 27 THR B O 1
ATOM 1631 N N . VAL B 1 28 ? -1.021 2.82 -7.039 1 97.88 28 VAL B N 1
ATOM 1632 C CA . VAL B 1 28 ? -0.174 3.764 -6.316 1 97.88 28 VAL B CA 1
ATOM 1633 C C . VAL B 1 28 ? 1.155 3.932 -7.051 1 97.88 28 VAL B C 1
ATOM 1635 O O . VAL B 1 28 ? 1.657 5.047 -7.191 1 97.88 28 VAL B O 1
ATOM 1638 N N . GLU B 1 29 ? 1.7 2.84 -7.566 1 96.69 29 GLU B N 1
ATOM 1639 C CA . GLU B 1 29 ? 2.986 2.846 -8.258 1 96.69 29 GLU B CA 1
ATOM 1640 C C . GLU B 1 29 ? 2.928 3.686 -9.531 1 96.69 29 GLU B C 1
ATOM 1642 O O . GLU B 1 29 ? 3.818 4.5 -9.781 1 96.69 29 GLU B O 1
ATOM 1647 N N . ALA B 1 30 ? 1.906 3.51 -10.266 1 95.56 30 ALA B N 1
ATOM 1648 C CA . ALA B 1 30 ? 1.754 4.258 -11.508 1 95.56 30 ALA B CA 1
ATOM 1649 C C . ALA B 1 30 ? 1.581 5.75 -11.234 1 95.56 30 ALA B C 1
ATOM 1651 O O . ALA B 1 30 ? 2.186 6.586 -11.906 1 95.56 30 ALA B O 1
ATOM 1652 N N . ALA B 1 31 ? 0.75 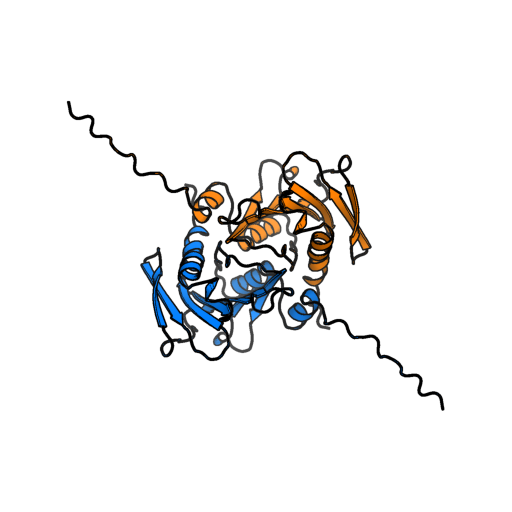6.059 -10.305 1 97 31 ALA B N 1
ATOM 1653 C CA . ALA B 1 31 ? 0.528 7.461 -9.953 1 97 31 ALA B CA 1
ATOM 1654 C C . ALA B 1 31 ? 1.816 8.109 -9.461 1 97 31 ALA B C 1
ATOM 1656 O O . ALA B 1 31 ? 2.09 9.273 -9.766 1 97 31 ALA B O 1
ATOM 1657 N N . THR B 1 32 ? 2.566 7.371 -8.641 1 97.44 32 THR B N 1
ATOM 1658 C CA . THR B 1 32 ? 3.838 7.871 -8.133 1 97.44 32 THR B CA 1
ATOM 1659 C C . THR B 1 32 ? 4.793 8.188 -9.281 1 97.44 32 THR B C 1
ATOM 1661 O O . THR B 1 32 ? 5.438 9.234 -9.281 1 97.44 32 THR B O 1
ATOM 1664 N N . LYS B 1 33 ? 4.844 7.34 -10.211 1 95.69 33 LYS B N 1
ATOM 1665 C CA . LYS B 1 33 ? 5.695 7.555 -11.375 1 95.69 33 LYS B CA 1
ATOM 1666 C C . LYS B 1 33 ? 5.309 8.836 -12.117 1 95.69 33 LYS B C 1
ATOM 1668 O O . LYS B 1 33 ? 6.176 9.625 -12.492 1 95.69 33 LYS B O 1
ATOM 1673 N N . ASP B 1 34 ? 4.008 9 -12.344 1 95.56 34 ASP B N 1
ATOM 1674 C CA . ASP B 1 34 ? 3.525 10.203 -13.023 1 95.56 34 ASP B CA 1
ATOM 1675 C C . ASP B 1 34 ? 3.938 11.461 -12.266 1 95.56 34 ASP B C 1
ATOM 1677 O O . ASP B 1 34 ? 4.395 12.438 -12.875 1 95.56 34 ASP B O 1
ATOM 1681 N N . PHE B 1 35 ? 3.734 11.383 -11.031 1 96.88 35 PHE B N 1
ATOM 1682 C CA . PHE B 1 35 ? 4.039 12.523 -10.18 1 96.88 35 PHE B CA 1
ATOM 1683 C C . PHE B 1 35 ? 5.527 12.859 -10.227 1 96.88 35 PHE B C 1
ATOM 1685 O O . PHE B 1 35 ? 5.902 14.016 -10.406 1 96.88 35 PHE B O 1
ATOM 1692 N N . GLU B 1 36 ? 6.379 11.898 -10.07 1 96.75 36 GLU B N 1
ATOM 1693 C CA . GLU B 1 36 ? 7.828 12.086 -10.07 1 96.75 36 GLU B CA 1
ATOM 1694 C C . GLU B 1 36 ? 8.32 12.578 -11.43 1 96.75 36 GLU B C 1
ATOM 1696 O O . GLU B 1 36 ? 9.227 13.406 -11.5 1 96.75 36 GLU B O 1
ATOM 1701 N N . LYS B 1 37 ? 7.746 12 -12.445 1 95.5 37 LYS B N 1
ATOM 1702 C CA . LYS B 1 37 ? 8.109 12.43 -13.797 1 95.5 37 LYS B CA 1
ATOM 1703 C C . LYS B 1 37 ? 7.773 13.898 -14.016 1 95.5 37 LYS B C 1
ATOM 1705 O O . LYS B 1 37 ? 8.555 14.641 -14.617 1 95.5 37 LYS B O 1
ATOM 1710 N N . HIS B 1 38 ? 6.621 14.281 -13.562 1 95.69 38 HIS B N 1
ATOM 1711 C CA . HIS B 1 38 ? 6.137 15.648 -13.742 1 95.69 38 HIS B CA 1
ATOM 1712 C C . HIS B 1 38 ? 7.012 16.641 -13 1 95.69 38 HIS B C 1
ATOM 1714 O O . HIS B 1 38 ? 7.391 17.688 -13.555 1 95.69 38 HIS B O 1
ATOM 1720 N N . PHE B 1 39 ? 7.434 16.344 -11.805 1 95.5 39 PHE B N 1
ATOM 1721 C CA . PHE B 1 39 ? 8.156 17.281 -10.969 1 95.5 39 PHE B CA 1
ATOM 1722 C C . PHE B 1 39 ? 9.656 17 -11 1 95.5 39 PHE B C 1
ATOM 1724 O O . PHE B 1 39 ? 10.445 17.75 -10.422 1 95.5 39 PHE B O 1
ATOM 1731 N N . LYS B 1 40 ? 10.062 15.867 -11.57 1 95.56 40 LYS B N 1
ATOM 1732 C CA . LYS B 1 40 ? 11.461 15.461 -11.711 1 95.56 40 LYS B CA 1
ATOM 1733 C C . LYS B 1 40 ? 12.125 15.32 -10.344 1 95.56 40 LYS B C 1
ATOM 1735 O O . LYS B 1 40 ? 13.258 15.766 -10.148 1 95.56 40 LYS B O 1
ATOM 1740 N N . LYS B 1 41 ? 11.336 14.797 -9.469 1 95.69 41 LYS B N 1
ATOM 1741 C CA . LYS B 1 41 ? 11.789 14.57 -8.094 1 95.69 41 LYS B CA 1
ATOM 1742 C C . LYS B 1 41 ? 11.141 13.328 -7.496 1 95.69 41 LYS B C 1
ATOM 1744 O O . LYS B 1 41 ? 9.953 13.07 -7.73 1 95.69 41 LYS B O 1
ATOM 1749 N N . GLU B 1 42 ? 11.867 12.648 -6.684 1 94.69 42 GLU B N 1
ATOM 1750 C CA . GLU B 1 42 ? 11.383 11.406 -6.082 1 94.69 42 GLU B CA 1
ATOM 1751 C C . GLU B 1 42 ? 10.352 11.695 -4.992 1 94.69 42 GLU B C 1
ATOM 1753 O O . GLU B 1 42 ? 10.508 12.641 -4.215 1 94.69 42 GLU B O 1
ATOM 1758 N N . LEU B 1 43 ? 9.367 10.922 -4.957 1 96.69 43 LEU B N 1
ATOM 1759 C CA . LEU B 1 43 ? 8.367 10.953 -3.896 1 96.69 43 LEU B CA 1
ATOM 1760 C C . LEU B 1 43 ? 8.594 9.82 -2.902 1 96.69 43 LEU B C 1
ATOM 1762 O O . LEU B 1 43 ? 8.68 8.656 -3.293 1 96.69 43 LEU B O 1
ATOM 1766 N N . LYS B 1 44 ? 8.664 10.148 -1.699 1 95.19 44 LYS B N 1
ATOM 1767 C CA . LYS B 1 44 ? 8.797 9.156 -0.638 1 95.19 44 LYS B CA 1
ATOM 1768 C C . LYS B 1 44 ? 7.496 8.992 0.139 1 95.19 44 LYS B C 1
ATOM 1770 O O . LYS B 1 44 ? 7.023 9.945 0.768 1 95.19 44 LYS B O 1
ATOM 1775 N N . LEU B 1 45 ? 7.008 7.84 0.116 1 97.94 45 LEU B N 1
ATOM 1776 C CA . LEU B 1 45 ? 5.797 7.543 0.873 1 97.94 45 LEU B CA 1
ATOM 1777 C C . LEU B 1 45 ? 6.129 6.816 2.17 1 97.94 45 LEU B C 1
ATOM 1779 O O . LEU B 1 45 ? 7.176 6.168 2.273 1 97.94 45 LEU B O 1
ATOM 1783 N N . PRO B 1 46 ? 5.27 6.941 3.143 1 97.94 46 PRO B N 1
ATOM 1784 C CA . PRO B 1 46 ? 5.535 6.266 4.414 1 97.94 46 PRO B CA 1
ATOM 1785 C C . PRO B 1 46 ? 5.543 4.742 4.285 1 97.94 46 PRO B C 1
ATOM 1787 O O . PRO B 1 46 ? 4.84 4.188 3.436 1 97.94 46 PRO B O 1
ATOM 1790 N N . LEU B 1 47 ? 6.297 4.117 5.168 1 98.25 47 LEU B N 1
ATOM 1791 C CA . LEU B 1 47 ? 6.34 2.66 5.254 1 98.25 47 LEU B CA 1
ATOM 1792 C C . LEU B 1 47 ? 5.207 2.131 6.121 1 98.25 47 LEU B C 1
ATOM 1794 O O . LEU B 1 47 ? 4.875 0.944 6.062 1 98.25 47 LEU B O 1
ATOM 1798 N N . ARG B 1 48 ? 4.617 3.01 6.918 1 98.5 48 ARG B N 1
ATOM 1799 C CA . ARG B 1 48 ? 3.525 2.631 7.805 1 98.5 48 ARG B CA 1
ATOM 1800 C C . ARG B 1 48 ? 2.176 3.02 7.211 1 98.5 48 ARG B C 1
ATOM 1802 O O . ARG B 1 48 ? 2.08 3.994 6.465 1 98.5 48 ARG B O 1
ATOM 1809 N N . VAL B 1 49 ? 1.21 2.25 7.574 1 98.69 49 VAL B N 1
ATOM 1810 C CA . VAL B 1 49 ? -0.191 2.533 7.277 1 98.69 49 VAL B CA 1
ATOM 1811 C C . VAL B 1 49 ? -1.017 2.445 8.562 1 98.69 49 VAL B C 1
ATOM 1813 O O . VAL B 1 49 ? -0.579 1.854 9.547 1 98.69 49 VAL B O 1
ATOM 1816 N N . PRO B 1 50 ? -2.223 3.129 8.562 1 98.81 50 PRO B N 1
ATOM 1817 C CA . PRO B 1 50 ? -3.059 3.002 9.758 1 98.81 50 PRO B CA 1
ATOM 1818 C C . PRO B 1 50 ? -3.416 1.551 10.078 1 98.81 50 PRO B C 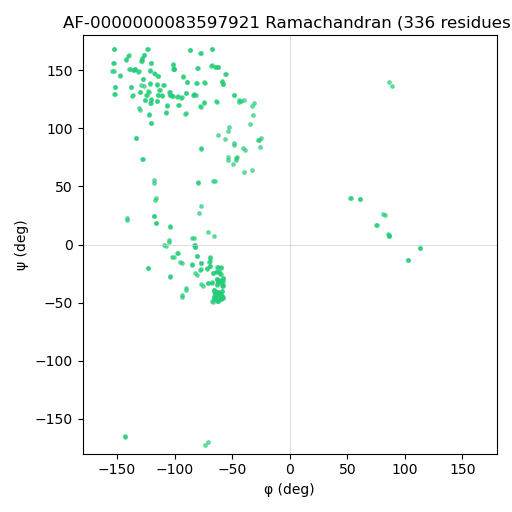1
ATOM 1820 O O . PRO B 1 50 ? -3.701 0.768 9.164 1 98.81 50 PRO B O 1
ATOM 1823 N N . PRO B 1 51 ? -3.363 1.199 11.344 1 98.62 51 PRO B N 1
ATOM 1824 C CA . PRO B 1 51 ? -3.596 -0.195 11.727 1 98.62 51 PRO B CA 1
ATOM 1825 C C . PRO B 1 51 ? -5.078 -0.553 11.773 1 98.62 51 PRO B C 1
ATOM 1827 O O . PRO B 1 51 ? -5.547 -1.124 12.766 1 98.62 51 PRO B O 1
ATOM 1830 N N . ILE B 1 52 ? -5.766 -0.3 10.758 1 98.62 52 ILE B N 1
ATOM 1831 C CA . ILE B 1 52 ? -7.141 -0.727 10.523 1 98.62 52 ILE B CA 1
ATOM 1832 C C . ILE B 1 52 ? -7.234 -1.456 9.18 1 98.62 52 ILE B C 1
ATOM 1834 O O . ILE B 1 52 ? -6.312 -1.391 8.367 1 98.62 52 ILE B O 1
ATOM 1838 N N . SER B 1 53 ? -8.281 -2.166 9.016 1 98.44 53 SER B N 1
ATOM 1839 C CA . SER B 1 53 ? -8.391 -2.98 7.809 1 98.44 53 SER B CA 1
ATOM 1840 C C . SER B 1 53 ? -8.852 -2.145 6.617 1 98.44 53 SER B C 1
ATOM 1842 O O . SER B 1 53 ? -9.719 -1.283 6.758 1 98.44 53 SER B O 1
ATOM 1844 N N . PHE B 1 54 ? -8.258 -2.398 5.531 1 98.69 54 PHE B N 1
ATOM 1845 C CA . PHE B 1 54 ? -8.672 -1.881 4.23 1 98.69 54 PHE B CA 1
ATOM 1846 C C . PHE B 1 54 ? -8.922 -3.02 3.248 1 98.69 54 PHE B C 1
ATOM 1848 O O . PHE B 1 54 ? -8.586 -4.172 3.529 1 98.69 54 PHE B O 1
ATOM 1855 N N . THR B 1 55 ? -9.523 -2.68 2.127 1 98.56 55 THR B N 1
ATOM 1856 C CA . THR B 1 55 ? -9.703 -3.674 1.076 1 98.56 55 THR B CA 1
ATOM 1857 C C . THR B 1 55 ? -9.07 -3.203 -0.229 1 98.56 55 THR B C 1
ATOM 1859 O O . THR B 1 55 ? -8.82 -4.004 -1.131 1 98.56 55 THR B O 1
ATOM 1862 N N . HIS B 1 56 ? -8.852 -1.858 -0.346 1 98.69 56 HIS B N 1
ATOM 1863 C CA . HIS B 1 56 ? -8.375 -1.284 -1.598 1 98.69 56 HIS B CA 1
ATOM 1864 C C . HIS B 1 56 ? -7.324 -0.207 -1.342 1 98.69 56 HIS B C 1
ATOM 1866 O O . HIS B 1 56 ? -7.355 0.462 -0.307 1 98.69 56 HIS B O 1
ATOM 1872 N N . GLN B 1 57 ? -6.473 -0.068 -2.271 1 98.56 57 GLN B N 1
ATOM 1873 C CA . GLN B 1 57 ? -5.57 1.076 -2.338 1 98.56 57 GLN B CA 1
ATOM 1874 C C . GLN B 1 57 ? -5.449 1.601 -3.766 1 98.56 57 GLN B C 1
ATOM 1876 O O . GLN B 1 57 ? -5.359 0.819 -4.715 1 98.56 57 GLN B O 1
ATOM 1881 N N . PHE B 1 58 ? -5.516 2.938 -3.893 1 98.19 58 PHE B N 1
ATOM 1882 C CA . PHE B 1 58 ? -5.453 3.619 -5.18 1 98.19 58 PHE B CA 1
ATOM 1883 C C . PHE B 1 58 ? -4.496 4.805 -5.117 1 98.19 58 PHE B C 1
ATOM 1885 O O . PHE B 1 58 ? -4.27 5.371 -4.043 1 98.19 58 PHE B O 1
ATOM 1892 N N . GLY B 1 59 ? -3.895 5.117 -6.27 1 98 59 GLY B N 1
ATOM 1893 C CA . GLY B 1 59 ? -3.152 6.355 -6.441 1 98 59 GLY B CA 1
ATOM 1894 C C . GLY B 1 59 ? -3.707 7.23 -7.551 1 98 59 GLY B C 1
ATOM 1895 O O . GLY B 1 59 ? -4.398 6.742 -8.445 1 98 59 GLY B O 1
ATOM 1896 N N . ARG B 1 60 ? -3.428 8.461 -7.418 1 97.06 60 ARG B N 1
ATOM 1897 C CA . ARG B 1 60 ? -3.82 9.406 -8.461 1 97.06 60 ARG B CA 1
ATOM 1898 C C . ARG B 1 60 ? -2.867 10.594 -8.508 1 97.06 60 ARG B C 1
ATOM 1900 O O . ARG B 1 60 ? -2.402 11.062 -7.469 1 97.06 60 ARG B O 1
ATOM 1907 N N . PHE B 1 61 ? -2.496 10.945 -9.688 1 96.75 61 PHE B N 1
ATOM 1908 C CA . PHE B 1 61 ? -1.822 12.219 -9.922 1 96.75 61 PHE B CA 1
ATOM 1909 C C . PHE B 1 61 ? -2.75 13.195 -10.625 1 96.75 61 PHE B C 1
ATOM 1911 O O . PHE B 1 61 ? -3.213 12.938 -11.742 1 96.75 61 PHE B O 1
ATOM 1918 N N . SER B 1 62 ? -3.104 14.219 -9.969 1 93.56 62 SER B N 1
ATOM 1919 C CA . SER B 1 62 ? -3.93 15.281 -10.547 1 93.56 62 SER B CA 1
ATOM 1920 C C . SER B 1 62 ? -3.074 16.359 -11.195 1 93.56 62 SER B C 1
ATOM 1922 O O . SER B 1 62 ? -2.242 16.984 -10.523 1 93.56 62 SER B O 1
ATOM 1924 N N . ASN B 1 63 ? -3.162 16.453 -12.461 1 86.56 63 ASN B N 1
ATOM 1925 C CA . ASN B 1 63 ? -2.447 17.453 -13.258 1 86.56 63 ASN B CA 1
ATOM 1926 C C . ASN B 1 63 ? -3.41 18.375 -14 1 86.56 63 ASN B C 1
ATOM 1928 O O . ASN B 1 63 ? -3.555 18.266 -15.219 1 86.56 63 ASN B O 1
ATOM 1932 N N . MET B 1 64 ? -4.289 19 -13.289 1 74.25 64 MET B N 1
ATOM 1933 C CA . MET B 1 64 ? -5.262 19.906 -13.906 1 74.25 64 MET B CA 1
ATOM 1934 C C . MET B 1 64 ? -4.598 21.203 -14.336 1 74.25 64 MET B C 1
ATOM 1936 O O . MET B 1 64 ? -3.383 21.359 -14.203 1 74.25 64 MET B O 1
ATOM 1940 N N . ASN B 1 65 ? -5.371 22.062 -14.734 1 73.25 65 ASN B N 1
ATOM 1941 C CA . ASN B 1 65 ? -4.848 23.312 -15.281 1 73.25 65 ASN B CA 1
ATOM 1942 C C . ASN B 1 65 ? -4.07 24.094 -14.227 1 73.25 65 ASN B C 1
ATOM 1944 O O . ASN B 1 65 ? -4.605 24.422 -13.164 1 73.25 65 ASN B O 1
ATOM 1948 N N . GLY B 1 66 ? -2.887 24.359 -14.531 1 73.88 66 GLY B N 1
ATOM 1949 C CA . GLY B 1 66 ? -1.987 25.141 -13.688 1 73.88 66 GLY B CA 1
ATOM 1950 C C . GLY B 1 66 ? -1.228 24.281 -12.688 1 73.88 66 GLY B C 1
ATOM 1951 O O . GLY B 1 66 ? -1.808 23.406 -12.047 1 73.88 66 GLY B O 1
ATOM 1952 N N . GLU B 1 67 ? -0.022 24.422 -12.453 1 76.12 67 GLU B N 1
ATOM 1953 C CA . GLU B 1 67 ? 0.89 23.656 -11.609 1 76.12 67 GLU B CA 1
ATOM 1954 C C . GLU B 1 67 ? 0.455 23.703 -10.148 1 76.12 67 GLU B C 1
ATOM 1956 O O . GLU B 1 67 ? 0.723 22.766 -9.383 1 76.12 67 GLU B O 1
ATOM 1961 N N . MET B 1 68 ? -0.361 24.688 -9.82 1 80.62 68 MET B N 1
ATOM 1962 C CA . MET B 1 68 ? -0.732 24.906 -8.43 1 80.62 68 MET B CA 1
ATOM 1963 C C . MET B 1 68 ? -1.672 23.812 -7.941 1 80.62 68 MET B C 1
ATOM 1965 O O . MET B 1 68 ? -1.714 23.516 -6.746 1 80.62 68 MET B O 1
ATOM 1969 N N . ASN B 1 69 ? -2.266 23.172 -8.836 1 84.5 69 ASN B N 1
ATOM 1970 C CA . ASN B 1 69 ? -3.258 22.172 -8.438 1 84.5 69 ASN B CA 1
ATOM 1971 C C . ASN B 1 69 ? -2.725 20.75 -8.594 1 84.5 69 ASN B C 1
ATOM 1973 O O . ASN B 1 69 ? -3.416 19.781 -8.273 1 84.5 69 ASN B O 1
ATOM 1977 N N . ASP B 1 70 ? -1.474 20.672 -9 1 93.25 70 ASP B N 1
ATOM 1978 C CA . ASP B 1 70 ? -0.881 19.359 -9.195 1 93.25 70 ASP B CA 1
ATOM 1979 C C . ASP B 1 70 ? -0.557 18.703 -7.859 1 93.25 70 ASP B C 1
ATOM 1981 O O . ASP B 1 70 ? 0.068 19.312 -6.992 1 93.25 70 ASP B O 1
ATOM 1985 N N . HIS B 1 71 ? -1.109 17.609 -7.668 1 96.38 71 HIS B N 1
ATOM 1986 C CA . HIS B 1 71 ? -0.794 16.891 -6.43 1 96.38 71 HIS B CA 1
ATOM 1987 C C . HIS B 1 71 ? -0.967 15.391 -6.602 1 96.38 71 HIS B C 1
ATOM 1989 O O . HIS B 1 71 ? -1.615 14.938 -7.547 1 96.38 71 HIS B O 1
ATOM 1995 N N . PHE B 1 72 ? -0.304 14.68 -5.816 1 97.94 72 PHE B N 1
ATOM 1996 C CA . PHE B 1 72 ? -0.421 13.234 -5.695 1 97.94 72 PHE B CA 1
ATOM 1997 C C . PHE B 1 72 ? -1.42 12.859 -4.609 1 97.94 72 PHE B C 1
ATOM 1999 O O . PHE B 1 72 ? -1.526 13.547 -3.592 1 97.94 72 PHE B O 1
ATOM 2006 N N . GLU B 1 73 ? -2.137 11.797 -4.84 1 98.44 73 GLU B N 1
ATOM 2007 C CA . GLU B 1 73 ? -3.016 11.25 -3.807 1 98.44 73 GLU B CA 1
ATOM 2008 C C . GLU B 1 73 ? -2.898 9.734 -3.727 1 98.44 73 GLU B C 1
ATOM 2010 O O . GLU B 1 73 ? -2.936 9.047 -4.75 1 98.44 73 GLU B O 1
ATOM 2015 N N . LEU B 1 74 ? -2.678 9.195 -2.57 1 98.75 74 LEU B N 1
ATOM 2016 C CA . LEU B 1 74 ? -2.883 7.793 -2.213 1 98.75 74 LEU B CA 1
ATOM 2017 C C . LEU B 1 74 ? -4.145 7.625 -1.374 1 98.75 74 LEU B C 1
ATOM 2019 O O . LEU B 1 74 ? -4.359 8.367 -0.411 1 98.75 74 LEU B O 1
ATOM 2023 N N . THR B 1 75 ? -5.059 6.723 -1.729 1 98.5 75 THR B N 1
ATOM 2024 C CA . THR B 1 75 ? -6.289 6.469 -0.989 1 98.5 75 THR B CA 1
ATOM 2025 C C . THR B 1 75 ? -6.41 4.988 -0.634 1 98.5 75 THR B C 1
ATOM 2027 O O . THR B 1 75 ? -6.254 4.125 -1.497 1 98.5 75 THR B O 1
ATOM 2030 N N . MET B 1 76 ? -6.574 4.703 0.632 1 98.81 76 MET B N 1
ATOM 2031 C CA . MET B 1 76 ? -6.93 3.377 1.127 1 98.81 76 MET B CA 1
ATOM 2032 C C . MET B 1 76 ? -8.344 3.365 1.687 1 98.81 76 MET B C 1
ATOM 2034 O O . MET B 1 76 ? -8.703 4.211 2.51 1 98.81 76 MET B O 1
ATOM 2038 N N . ILE B 1 77 ? -9.172 2.41 1.218 1 98.56 77 ILE B N 1
ATOM 2039 C CA . ILE B 1 77 ? -10.578 2.361 1.596 1 98.56 77 ILE B CA 1
ATOM 2040 C C . ILE B 1 77 ? -11.008 0.912 1.811 1 98.56 77 ILE B C 1
ATOM 2042 O O . ILE B 1 77 ? -10.297 -0.016 1.414 1 98.56 77 ILE B O 1
ATOM 2046 N N . SER B 1 78 ? -12.125 0.75 2.488 1 98 78 SER B N 1
ATOM 2047 C CA . SER B 1 78 ? -12.711 -0.569 2.719 1 98 78 SER B CA 1
ATOM 2048 C C . SER B 1 78 ? -14.141 -0.639 2.209 1 98 78 SER B C 1
ATOM 2050 O O . SER B 1 78 ? -14.961 0.238 2.506 1 98 78 SER B O 1
ATOM 2052 N N . ASP B 1 79 ? -14.391 -1.636 1.424 1 96.69 79 ASP B N 1
ATOM 2053 C CA . ASP B 1 79 ? -15.781 -1.825 1.013 1 96.69 79 ASP B CA 1
ATOM 2054 C C . ASP B 1 79 ? -16.562 -2.58 2.078 1 96.69 79 ASP B C 1
ATOM 2056 O O . ASP B 1 79 ? -17.781 -2.758 1.95 1 96.69 79 ASP B O 1
ATOM 2060 N N . GLN B 1 80 ? -15.938 -2.959 3.18 1 96.06 80 GLN B N 1
ATOM 2061 C CA . GLN B 1 80 ? -16.578 -3.656 4.289 1 96.06 80 GLN B CA 1
ATOM 2062 C C . GLN B 1 80 ? -16.812 -2.715 5.465 1 96.06 80 GLN B C 1
ATOM 2064 O O . GLN B 1 80 ? -17.719 -2.943 6.281 1 96.06 80 GLN B O 1
ATOM 2069 N N . SER B 1 81 ? -15.945 -1.708 5.535 1 97.38 81 SER B N 1
ATOM 2070 C CA . SER B 1 81 ? -16.031 -0.667 6.555 1 97.38 81 SER B CA 1
ATOM 2071 C C . SER B 1 81 ? -15.867 0.72 5.941 1 97.38 81 SER B C 1
ATOM 2073 O O . SER B 1 81 ? -14.766 1.277 5.934 1 97.38 81 SER B O 1
ATOM 2075 N N . PRO B 1 82 ? -16.875 1.343 5.57 1 95.06 82 PRO B N 1
ATOM 2076 C CA . PRO B 1 82 ? -16.797 2.584 4.797 1 95.06 82 PRO B CA 1
ATOM 2077 C C . PRO B 1 82 ? -16.047 3.691 5.535 1 95.06 82 PRO B C 1
ATOM 2079 O O . PRO B 1 82 ? -15.477 4.586 4.902 1 95.06 82 PRO B O 1
ATOM 2082 N N . GLN B 1 83 ? -16.031 3.619 6.875 1 97.5 83 GLN B N 1
ATOM 2083 C CA . GLN B 1 83 ? -15.352 4.648 7.648 1 97.5 83 GLN B CA 1
ATOM 2084 C C . GLN B 1 83 ? -13.844 4.445 7.621 1 97.5 83 GLN B C 1
ATOM 2086 O O . GLN B 1 83 ? -13.078 5.32 8.039 1 97.5 83 GLN B O 1
ATOM 2091 N N . HIS B 1 84 ? -13.406 3.281 7.219 1 98.5 84 HIS B N 1
ATOM 2092 C CA . HIS B 1 84 ? -11.969 3.061 7.055 1 98.5 84 HIS B CA 1
ATOM 2093 C C . HIS B 1 84 ? -11.461 3.705 5.773 1 98.5 84 HIS B C 1
ATOM 2095 O O . HIS B 1 84 ? -11.328 3.037 4.746 1 98.5 84 HIS B O 1
ATOM 2101 N N . HIS B 1 85 ? -11.227 4.945 5.875 1 98.62 85 HIS B N 1
ATOM 2102 C CA . HIS B 1 85 ? -10.789 5.766 4.758 1 98.62 85 HIS B CA 1
ATOM 2103 C C . HIS B 1 85 ? -9.57 6.602 5.133 1 98.62 85 HIS B C 1
ATOM 2105 O O . HIS B 1 85 ? -9.617 7.391 6.078 1 98.62 85 HIS B O 1
ATOM 2111 N N . TYR B 1 86 ? -8.484 6.344 4.504 1 98.81 86 TYR B N 1
ATOM 2112 C CA . TYR B 1 86 ? -7.203 7.004 4.734 1 98.81 86 TYR B CA 1
ATOM 2113 C C . TYR B 1 86 ? -6.633 7.555 3.434 1 98.81 86 TYR B C 1
ATOM 2115 O O . TYR B 1 86 ? -6.691 6.891 2.395 1 98.81 86 TYR B O 1
ATOM 2123 N N . LYS B 1 87 ? -6.105 8.797 3.494 1 98.69 87 LYS B N 1
ATOM 2124 C CA . LYS B 1 87 ? -5.52 9.414 2.311 1 98.69 87 LYS B CA 1
ATOM 2125 C C . LYS B 1 87 ? -4.188 10.086 2.643 1 98.69 87 LYS B C 1
ATOM 2127 O O . LYS B 1 87 ? -3.982 10.547 3.768 1 98.69 87 LYS B O 1
ATOM 2132 N N . ILE B 1 88 ? -3.348 10.102 1.648 1 98.88 88 ILE B N 1
ATOM 2133 C CA . ILE B 1 88 ? -2.164 10.953 1.627 1 98.88 88 ILE B CA 1
ATOM 2134 C C . ILE B 1 88 ? -2.221 11.883 0.416 1 98.88 88 ILE B C 1
ATOM 2136 O O . ILE B 1 88 ? -2.355 11.422 -0.72 1 98.88 88 ILE B O 1
ATOM 2140 N N . GLU B 1 89 ? -2.178 13.117 0.644 1 98.38 89 GLU B N 1
ATOM 2141 C CA . GLU B 1 89 ? -1.981 14.078 -0.438 1 98.38 89 GLU B CA 1
ATOM 2142 C C . GLU B 1 89 ? -0.607 14.734 -0.35 1 98.38 89 GLU B C 1
ATOM 2144 O O . GLU B 1 89 ? -0.148 15.078 0.741 1 98.38 89 GLU B O 1
ATOM 2149 N N . VAL B 1 90 ? 0.042 14.859 -1.516 1 98.38 90 VAL B N 1
ATOM 2150 C CA . VAL B 1 90 ? 1.375 15.453 -1.569 1 98.38 90 VAL B CA 1
ATOM 2151 C C . VAL B 1 90 ? 1.416 16.531 -2.646 1 98.38 90 VAL B C 1
ATOM 2153 O O . VAL B 1 90 ? 0.957 16.328 -3.77 1 98.38 90 VAL B O 1
ATOM 2156 N N . ARG B 1 91 ? 1.909 17.641 -2.326 1 96.81 91 ARG B N 1
ATOM 2157 C CA . ARG B 1 91 ? 2.1 18.734 -3.275 1 96.81 91 ARG B CA 1
ATOM 2158 C C . ARG B 1 91 ? 3.396 19.484 -2.994 1 96.81 91 ARG B C 1
ATOM 2160 O O . ARG B 1 91 ? 3.953 19.375 -1.9 1 96.81 91 ARG B O 1
ATOM 2167 N N . PRO B 1 92 ? 3.867 20.188 -3.998 1 96.19 92 PRO B N 1
ATOM 2168 C CA . PRO B 1 92 ? 5.039 21.031 -3.744 1 96.19 92 PRO B CA 1
ATOM 2169 C C . PRO B 1 92 ? 4.797 22.062 -2.65 1 96.19 92 PRO B C 1
ATOM 2171 O O . PRO B 1 92 ? 3.719 22.672 -2.592 1 96.19 92 PRO B O 1
ATOM 2174 N N . ILE B 1 93 ? 5.789 22.266 -1.83 1 96 93 ILE B N 1
ATOM 2175 C CA . ILE B 1 93 ? 5.668 23.172 -0.693 1 96 93 ILE B CA 1
ATOM 2176 C C . ILE B 1 93 ? 5.309 24.578 -1.187 1 96 93 ILE B C 1
ATOM 2178 O O . ILE B 1 93 ? 4.57 25.297 -0.521 1 96 93 ILE B O 1
ATOM 2182 N N . LYS B 1 94 ? 5.812 24.984 -2.32 1 94.19 94 LYS B N 1
ATOM 2183 C CA . LYS B 1 94 ? 5.531 26.312 -2.869 1 94.19 94 LYS B CA 1
ATOM 2184 C C . LYS B 1 94 ? 4.035 26.5 -3.102 1 94.19 94 LYS B C 1
ATOM 2186 O O . LYS B 1 94 ? 3.551 27.641 -3.168 1 94.19 94 LYS B O 1
ATOM 2191 N N . TYR B 1 95 ? 3.32 25.406 -3.182 1 93.88 95 TYR B N 1
ATOM 2192 C CA . TYR B 1 95 ? 1.88 25.469 -3.404 1 93.88 95 TYR B CA 1
ATOM 2193 C C . TYR B 1 95 ? 1.12 24.859 -2.232 1 93.88 95 TYR B C 1
ATOM 2195 O O . TYR B 1 95 ? 0.031 24.312 -2.41 1 93.88 95 TYR B O 1
ATOM 2203 N N . LYS B 1 96 ? 1.678 24.828 -1.101 1 94.94 96 LYS B N 1
ATOM 2204 C CA . LYS B 1 96 ? 1.073 24.188 0.064 1 94.94 96 LYS B CA 1
ATOM 2205 C C . LYS B 1 96 ? -0.241 24.859 0.443 1 94.94 96 LYS B C 1
ATOM 2207 O O . LYS B 1 96 ? -0.43 26.047 0.185 1 94.94 96 LYS B O 1
ATOM 2212 N N . ILE B 1 97 ? -1.07 24.125 1.02 1 92.81 97 ILE B N 1
ATOM 2213 C CA . ILE B 1 97 ? -2.33 24.609 1.564 1 92.81 97 ILE B CA 1
ATOM 2214 C C . ILE B 1 97 ? -2.131 25.047 3.014 1 92.81 97 ILE B C 1
ATOM 2216 O O . ILE B 1 97 ? -1.616 24.281 3.834 1 92.81 97 ILE B O 1
ATOM 2220 N N . PRO B 1 98 ? -2.59 26.219 3.305 1 92.38 98 PRO B N 1
ATOM 2221 C CA . PRO B 1 98 ? -2.49 26.656 4.699 1 92.38 98 PRO B CA 1
ATOM 2222 C C . PRO B 1 98 ? -3.623 26.125 5.57 1 92.38 98 PRO B C 1
ATOM 2224 O O . PRO B 1 98 ? -4.785 26.141 5.156 1 92.38 98 PRO B O 1
ATOM 2227 N N . PHE B 1 99 ? -3.354 25.5 6.742 1 90.5 99 PHE B N 1
ATOM 2228 C CA . PHE B 1 99 ? -4.344 24.969 7.672 1 90.5 99 PHE B CA 1
ATOM 2229 C C . PHE B 1 99 ? -4.281 25.688 9.008 1 90.5 99 PHE B C 1
ATOM 2231 O O . PHE B 1 99 ? -4.617 25.125 10.047 1 90.5 99 PHE B O 1
ATOM 2238 N N . VAL B 1 100 ? -4.094 26.859 9.172 1 83.31 100 VAL B N 1
ATOM 2239 C CA . VAL B 1 100 ? -3.711 27.594 10.375 1 83.31 100 VAL B CA 1
ATOM 2240 C C . VAL B 1 100 ? -4.914 27.719 11.312 1 83.31 100 VAL B C 1
ATOM 2242 O O . VAL B 1 100 ? -4.785 27.531 12.523 1 83.31 100 VAL B O 1
ATOM 2245 N N . LYS B 1 101 ? -6.109 27.875 10.867 1 84.38 101 LYS B N 1
ATOM 2246 C CA . LYS B 1 101 ? -7.258 28.188 11.711 1 84.38 101 LYS B CA 1
ATOM 2247 C C . LYS B 1 101 ? -7.836 26.922 12.344 1 84.38 101 LYS B C 1
ATOM 2249 O O . LYS B 1 101 ? -8.641 27.016 13.281 1 84.38 101 LYS B O 1
ATOM 2254 N N . HIS B 1 102 ? -7.246 25.734 12.195 1 87.44 102 HIS B N 1
ATOM 2255 C CA . HIS B 1 102 ? -7.906 24.531 12.68 1 87.44 102 HIS B CA 1
ATOM 2256 C C . HIS B 1 102 ? -6.906 23.562 13.305 1 87.44 102 HIS B C 1
ATOM 2258 O O . HIS B 1 102 ? -7.215 22.391 13.516 1 87.44 102 HIS B O 1
ATOM 2264 N N . ILE B 1 103 ? -5.828 24.219 13.648 1 94.38 103 ILE B N 1
ATOM 2265 C CA . ILE B 1 103 ? -4.801 23.375 14.258 1 94.38 103 ILE B CA 1
ATOM 2266 C C . ILE B 1 103 ? -5.18 23.062 15.703 1 94.38 103 ILE B C 1
ATOM 2268 O O . ILE B 1 103 ? -5.34 23.969 16.531 1 94.38 103 ILE B O 1
ATOM 2272 N N . SER B 1 104 ? -5.34 21.875 15.945 1 95.12 104 SER B N 1
ATOM 2273 C CA . SER B 1 104 ? -5.695 21.406 17.281 1 95.12 104 SER B CA 1
ATOM 2274 C C . SER B 1 104 ? -4.453 21.109 18.109 1 95.12 104 SER B C 1
ATOM 2276 O O . SER B 1 104 ? -4.445 21.312 19.328 1 95.12 104 SER B O 1
ATOM 2278 N N . GLU B 1 105 ? -3.43 20.562 17.578 1 96.94 105 GLU B N 1
ATOM 2279 C CA . GLU B 1 105 ? -2.207 20.156 18.25 1 96.94 105 GLU B CA 1
ATOM 2280 C C . GLU B 1 105 ? -1.013 20.172 17.297 1 96.94 105 GLU B C 1
ATOM 2282 O O . GLU B 1 105 ? -1.17 20 16.094 1 96.94 105 GLU B O 1
ATOM 2287 N N . VAL B 1 106 ? 0.132 20.438 17.875 1 97.94 106 VAL B N 1
ATOM 2288 C CA . VAL B 1 106 ? 1.382 20.406 17.125 1 97.94 106 VAL B CA 1
ATOM 2289 C C . VAL B 1 106 ? 2.281 19.297 17.656 1 97.94 106 VAL B C 1
ATOM 2291 O O . VAL B 1 106 ? 2.396 19.125 18.875 1 97.94 106 VAL B O 1
ATOM 2294 N N . PHE B 1 107 ? 2.887 18.594 16.766 1 98.44 107 PHE B N 1
ATOM 2295 C CA . PHE B 1 107 ? 3.775 17.5 17.125 1 98.44 107 PHE B CA 1
ATOM 2296 C C . PHE B 1 107 ? 5.176 17.734 16.578 1 98.44 107 PHE B C 1
ATOM 2298 O O . PHE B 1 107 ? 5.344 18.359 15.523 1 98.44 107 PHE B O 1
ATOM 2305 N N . LYS B 1 108 ? 6.129 17.219 17.312 1 98 108 LYS B N 1
ATOM 2306 C CA . LYS B 1 108 ? 7.5 17.172 16.812 1 98 108 LYS B CA 1
ATOM 2307 C C . LYS B 1 108 ? 7.824 15.812 16.203 1 98 108 LYS B C 1
ATOM 2309 O O . LYS B 1 108 ? 7.621 14.781 16.844 1 98 108 LYS B O 1
ATOM 2314 N N . LEU B 1 109 ? 8.305 15.906 15 1 98.19 109 LEU B N 1
ATOM 2315 C CA . LEU B 1 109 ? 8.688 14.672 14.336 1 98.19 109 LEU B CA 1
ATOM 2316 C C . LEU B 1 109 ? 10.125 14.289 14.68 1 98.19 109 LEU B C 1
ATOM 2318 O O . LEU B 1 109 ? 10.852 15.086 15.273 1 98.19 109 LEU B O 1
ATOM 2322 N N . LYS B 1 110 ? 10.5 13.07 14.352 1 95.12 110 LYS B N 1
ATOM 2323 C CA . LYS B 1 110 ? 11.82 12.547 14.711 1 95.12 110 LYS B CA 1
ATOM 2324 C C . LYS B 1 110 ? 12.93 13.367 14.055 1 95.12 110 LYS B C 1
ATOM 2326 O O . LYS B 1 110 ? 14.008 13.523 14.625 1 95.12 110 LYS B O 1
ATOM 2331 N N . ASN B 1 111 ? 12.633 13.852 12.914 1 94.44 111 ASN B N 1
ATOM 2332 C CA . ASN B 1 111 ? 13.664 14.602 12.195 1 94.44 111 ASN B CA 1
ATOM 2333 C C . ASN B 1 111 ? 13.742 16.047 12.68 1 94.44 111 ASN B C 1
ATOM 2335 O O . ASN B 1 111 ? 14.484 16.859 12.117 1 94.44 111 ASN B O 1
ATOM 2339 N N . GLY B 1 112 ? 12.922 16.406 13.57 1 95.94 112 GLY B N 1
ATOM 2340 C CA . GLY B 1 112 ? 12.984 17.734 14.18 1 95.94 112 GLY B CA 1
ATOM 2341 C C . GLY B 1 112 ? 11.945 18.688 13.641 1 95.94 112 GLY B C 1
ATOM 2342 O O . GLY B 1 112 ? 11.68 19.734 14.242 1 95.94 112 GLY B O 1
ATOM 2343 N N . SER B 1 113 ? 11.328 18.359 12.57 1 96.56 113 SER B N 1
ATOM 2344 C CA . SER B 1 113 ? 10.32 19.234 12 1 96.56 113 SER B CA 1
ATOM 2345 C C . SER B 1 113 ? 9 19.141 12.758 1 96.56 113 SER B C 1
ATOM 2347 O O . SER B 1 113 ? 8.805 18.219 13.547 1 96.56 113 SER B O 1
ATOM 2349 N N . GLU B 1 114 ? 8.188 20.094 12.492 1 97.19 114 GLU B N 1
ATOM 2350 C CA . GLU B 1 114 ? 6.887 20.109 13.148 1 97.19 114 GLU B CA 1
ATOM 2351 C C . GLU B 1 114 ? 5.789 19.609 12.211 1 97.19 114 GLU B C 1
ATOM 2353 O O . GLU B 1 114 ? 5.895 19.75 10.992 1 97.19 114 GLU B O 1
ATOM 2358 N N . ALA B 1 115 ? 4.805 19.047 12.844 1 98.44 115 ALA B N 1
ATOM 2359 C CA . ALA B 1 115 ? 3.584 18.641 12.164 1 98.44 115 ALA B CA 1
ATOM 2360 C C . ALA B 1 115 ? 2.344 19.141 12.898 1 98.44 115 ALA B C 1
ATOM 2362 O O . ALA B 1 115 ? 2.357 19.281 14.117 1 98.44 115 ALA B O 1
ATOM 2363 N N . SER B 1 116 ? 1.311 19.406 12.156 1 98.31 116 SER B N 1
ATOM 2364 C CA . SER B 1 116 ? 0.074 19.906 12.734 1 98.31 116 SER B CA 1
ATOM 2365 C C . SER B 1 116 ? -1.056 18.891 12.617 1 98.31 116 SER B C 1
ATOM 2367 O O . SER B 1 116 ? -1.23 18.281 11.562 1 98.31 116 SER B O 1
ATOM 2369 N N . TYR B 1 117 ? -1.748 18.703 13.711 1 98.31 117 TYR B N 1
ATOM 2370 C CA . TYR B 1 117 ? -2.99 17.938 13.727 1 98.31 117 TYR B CA 1
ATOM 2371 C C . TYR B 1 117 ? -4.199 18.859 13.625 1 98.31 117 TYR B C 1
ATOM 2373 O O . TYR B 1 117 ? -4.359 19.781 14.43 1 98.31 117 TYR B O 1
ATOM 2381 N N . VAL B 1 118 ? -5.016 18.688 12.57 1 97.31 118 VAL B N 1
ATOM 2382 C CA . VAL B 1 118 ? -6.117 19.594 12.242 1 97.31 118 VAL B CA 1
ATOM 2383 C C . VAL B 1 118 ? -7.445 18.859 12.367 1 97.31 118 VAL B C 1
ATOM 2385 O O . VAL B 1 118 ? -7.648 17.812 11.742 1 97.31 118 VAL B O 1
ATOM 2388 N N . VAL B 1 119 ? -8.391 19.328 13.18 1 94.62 119 VAL B N 1
ATOM 2389 C CA . VAL B 1 119 ? -9.695 18.719 13.391 1 94.62 119 VAL B CA 1
ATOM 2390 C C . VAL B 1 119 ? -10.797 19.766 13.188 1 94.62 119 VAL B C 1
ATOM 2392 O O . VAL B 1 119 ? -10.531 20.969 13.219 1 94.62 119 VAL B O 1
ATOM 2395 N N . GLY B 1 120 ? -12.016 19.312 12.93 1 85.25 120 GLY B N 1
ATOM 2396 C CA . GLY B 1 120 ? -13.18 20.188 12.945 1 85.25 120 GLY B CA 1
ATOM 2397 C C . GLY B 1 120 ? -13.367 20.953 11.648 1 85.25 120 GLY B C 1
ATOM 2398 O O . GLY B 1 120 ? -13.867 22.078 11.656 1 85.25 120 GLY B O 1
ATOM 2399 N N . LEU B 1 121 ? -12.852 20.391 10.547 1 87.12 121 LEU B N 1
ATOM 2400 C CA . LEU B 1 121 ? -12.969 21.078 9.258 1 87.12 121 LEU B CA 1
ATOM 2401 C C . LEU B 1 121 ? -14.352 20.859 8.656 1 87.12 121 LEU B C 1
ATOM 2403 O O . LEU B 1 121 ? -14.727 21.531 7.695 1 87.12 121 LEU B O 1
ATOM 2407 N N . GLY B 1 122 ? -15.109 20 9.203 1 88 122 GLY B N 1
ATOM 2408 C CA . GLY B 1 122 ? -16.438 19.703 8.695 1 88 122 GLY B CA 1
ATOM 2409 C C . GLY B 1 122 ? -16.422 18.859 7.438 1 88 122 GLY B C 1
ATOM 2410 O O . GLY B 1 122 ? -17.406 18.812 6.699 1 88 122 GLY B O 1
ATOM 2411 N N . ILE B 1 123 ? -15.312 18.234 7.172 1 88.25 123 ILE B N 1
ATOM 2412 C CA . ILE B 1 123 ? -15.18 17.438 5.945 1 88.25 123 ILE B CA 1
ATOM 2413 C C . ILE B 1 123 ? -15.18 15.953 6.281 1 88.25 123 ILE B C 1
ATOM 2415 O O . ILE B 1 123 ? -14.953 15.117 5.406 1 88.25 123 ILE B O 1
ATOM 2419 N N . GLY B 1 124 ? -15.273 15.57 7.539 1 95.25 124 GLY B N 1
ATOM 2420 C CA . GLY B 1 124 ? -15.344 14.18 7.953 1 95.25 124 GLY B CA 1
ATOM 2421 C C . GLY B 1 124 ? -13.984 13.539 8.125 1 95.25 124 GLY B C 1
ATOM 2422 O O . GLY B 1 124 ? -13.883 12.328 8.328 1 95.25 124 GLY B O 1
ATOM 2423 N N . PHE B 1 125 ? -12.922 14.359 8.031 1 97.44 125 PHE B N 1
ATOM 2424 C CA . PHE B 1 125 ? -11.562 13.852 8.18 1 97.44 125 PHE B CA 1
ATOM 2425 C C . PHE B 1 125 ? -10.789 14.656 9.219 1 97.44 125 PHE B C 1
ATOM 2427 O O . PHE B 1 125 ? -10.969 15.875 9.328 1 97.44 125 PHE B O 1
ATOM 2434 N N . ASN B 1 126 ? -9.984 14 9.977 1 97.44 126 ASN B N 1
ATOM 2435 C CA . ASN B 1 126 ? -8.867 14.625 10.688 1 97.44 126 ASN B CA 1
ATOM 2436 C C . ASN B 1 126 ? -7.602 14.633 9.844 1 97.44 126 ASN B C 1
ATOM 2438 O O . ASN B 1 126 ? -7.301 13.656 9.156 1 97.44 126 ASN B O 1
ATOM 2442 N N . LEU B 1 127 ? -6.895 15.742 9.93 1 98.31 127 LEU B N 1
ATOM 2443 C CA . LEU B 1 127 ? -5.719 15.875 9.07 1 98.31 127 LEU B CA 1
ATOM 2444 C C . LEU B 1 127 ? -4.441 15.922 9.906 1 98.31 127 LEU B C 1
ATOM 2446 O O . LEU B 1 127 ? -4.449 16.422 11.031 1 98.31 127 LEU B O 1
ATOM 2450 N N . PHE B 1 128 ? -3.383 15.375 9.414 1 98.62 128 PHE B N 1
ATOM 2451 C CA . PHE B 1 128 ? -2.016 15.5 9.914 1 98.62 128 PHE B CA 1
ATOM 2452 C C . PHE B 1 128 ? -1.098 16.062 8.836 1 98.62 128 PHE B C 1
ATOM 2454 O O . PHE B 1 128 ? -0.834 15.414 7.824 1 98.62 128 PHE B O 1
ATOM 2461 N N . VAL B 1 129 ? -0.625 17.266 9.047 1 98.62 129 VAL B N 1
ATOM 2462 C CA . VAL B 1 129 ? 0.047 18.031 7.992 1 98.62 129 VAL B CA 1
ATOM 2463 C C . VAL B 1 129 ? 1.515 18.234 8.359 1 98.62 129 VAL B C 1
ATOM 2465 O O . VAL B 1 129 ? 1.826 18.688 9.469 1 98.62 129 VAL B O 1
ATOM 2468 N N . PHE B 1 130 ? 2.422 17.906 7.445 1 98.44 130 PHE B N 1
ATOM 2469 C CA . PHE B 1 130 ? 3.846 18.125 7.668 1 98.44 130 PHE B CA 1
ATOM 2470 C C . PHE B 1 130 ? 4.578 18.312 6.344 1 98.44 130 PHE B C 1
ATOM 2472 O O . PHE B 1 130 ? 3.992 18.141 5.273 1 98.44 130 PHE B O 1
ATOM 2479 N N . GLU B 1 131 ? 5.777 18.734 6.484 1 97.62 131 GLU B N 1
ATOM 2480 C CA . GLU B 1 131 ? 6.605 18.984 5.312 1 97.62 131 GLU B CA 1
ATOM 2481 C C . GLU B 1 131 ? 7.875 18.141 5.344 1 97.62 131 GLU B C 1
ATOM 2483 O O . GLU B 1 131 ? 8.469 17.938 6.406 1 97.62 131 GLU B O 1
ATOM 2488 N N . ARG B 1 132 ? 8.18 17.641 4.176 1 96 132 ARG B N 1
ATOM 2489 C CA . ARG B 1 132 ? 9.383 16.812 4.059 1 96 132 ARG B CA 1
ATOM 2490 C C . ARG B 1 132 ? 9.953 16.891 2.643 1 96 132 ARG B C 1
ATOM 2492 O O . ARG B 1 132 ? 9.227 16.672 1.668 1 96 132 ARG B O 1
ATOM 2499 N N . ASP B 1 133 ? 11.25 17.172 2.52 1 94.56 133 ASP B N 1
ATOM 2500 C CA . ASP B 1 133 ? 11.992 17.125 1.264 1 94.56 133 ASP B CA 1
ATOM 2501 C C . ASP B 1 133 ? 11.305 17.953 0.182 1 94.56 133 ASP B C 1
ATOM 2503 O O . ASP B 1 133 ? 11.141 17.484 -0.951 1 94.56 133 ASP B O 1
ATOM 2507 N N . GLY B 1 134 ? 10.812 19.047 0.532 1 95.56 134 GLY B N 1
ATOM 2508 C CA . GLY B 1 134 ? 10.25 19.984 -0.427 1 95.56 134 GLY B CA 1
ATOM 2509 C C . GLY B 1 134 ? 8.797 19.703 -0.753 1 95.56 134 GLY B C 1
ATOM 2510 O O . GLY B 1 134 ? 8.227 20.328 -1.649 1 95.56 134 GLY B O 1
ATOM 2511 N N . TRP B 1 135 ? 8.227 18.781 0.004 1 97.62 135 TRP B N 1
ATOM 2512 C CA . TRP B 1 135 ? 6.824 18.438 -0.203 1 97.62 135 TRP B CA 1
ATOM 2513 C C . TRP B 1 135 ? 5.992 18.766 1.034 1 97.62 135 TRP B C 1
ATOM 2515 O O . TRP B 1 135 ? 6.488 18.688 2.16 1 97.62 135 TRP B O 1
ATOM 2525 N N . GLN B 1 136 ? 4.77 19.156 0.824 1 98.19 136 GLN B N 1
ATOM 2526 C CA . GLN B 1 136 ? 3.773 19.094 1.887 1 98.19 136 GLN B CA 1
ATOM 2527 C C . GLN B 1 136 ? 2.988 17.781 1.833 1 98.19 136 GLN B C 1
ATOM 2529 O O . GLN B 1 136 ? 2.484 17.406 0.776 1 98.19 136 GLN B O 1
ATOM 2534 N N . TYR B 1 137 ? 2.969 17.125 2.951 1 98.69 137 TYR B N 1
ATOM 2535 C CA . TYR B 1 137 ? 2.146 15.93 3.131 1 98.69 137 TYR B CA 1
ATOM 2536 C C . TYR B 1 137 ? 0.917 16.234 3.977 1 98.69 137 TYR B C 1
ATOM 2538 O O . TYR B 1 137 ? 1.022 16.859 5.031 1 98.69 137 TYR B O 1
ATOM 2546 N N . VAL B 1 138 ? -0.235 15.805 3.473 1 98.56 138 VAL B N 1
ATOM 2547 C CA . VAL B 1 138 ? -1.47 15.852 4.25 1 98.56 138 VAL B CA 1
ATOM 2548 C C . VAL B 1 138 ? -2.037 14.438 4.398 1 98.56 138 VAL B C 1
ATOM 2550 O O . VAL B 1 138 ? -2.566 13.875 3.438 1 98.56 138 VAL B O 1
ATOM 2553 N N . LEU B 1 139 ? -1.879 13.883 5.582 1 98.81 139 LEU B N 1
ATOM 2554 C CA . LEU B 1 139 ? -2.543 12.633 5.922 1 98.81 139 LEU B CA 1
ATOM 2555 C C . LEU B 1 139 ? -3.971 12.883 6.398 1 98.81 139 LEU B C 1
ATOM 2557 O O . LEU B 1 139 ? -4.203 13.734 7.254 1 98.81 139 LEU B O 1
ATOM 2561 N N . SER B 1 140 ? -4.906 12.195 5.816 1 98.56 140 SER B N 1
ATOM 2562 C CA . SER B 1 140 ? -6.312 12.344 6.168 1 98.56 140 SER B CA 1
ATOM 2563 C C . SER B 1 140 ? -6.902 11.023 6.656 1 98.56 140 SER B C 1
ATOM 2565 O O . SER B 1 140 ? -6.844 10.016 5.949 1 98.56 140 SER B O 1
ATOM 2567 N N . ILE B 1 141 ? -7.461 11.016 7.801 1 98.56 141 ILE B N 1
ATOM 2568 C CA . ILE B 1 141 ? -8.117 9.828 8.344 1 98.56 141 ILE B CA 1
ATOM 2569 C C . ILE B 1 141 ? -9.57 10.156 8.68 1 98.56 141 ILE B C 1
ATOM 2571 O O . ILE B 1 141 ? -9.859 11.203 9.266 1 98.56 141 ILE B O 1
ATOM 2575 N N . ASP B 1 142 ? -10.492 9.328 8.258 1 98.38 142 ASP B N 1
ATOM 2576 C CA . ASP B 1 142 ? -11.898 9.492 8.594 1 98.38 142 ASP B CA 1
ATOM 2577 C C . ASP B 1 142 ? -12.078 9.727 10.094 1 98.38 142 ASP B C 1
ATOM 2579 O O . ASP B 1 142 ? -11.562 8.969 10.914 1 98.38 142 ASP B O 1
ATOM 2583 N N . SER B 1 143 ? -12.797 10.758 10.414 1 97.12 143 SER B N 1
ATOM 2584 C CA . SER B 1 143 ? -12.922 11.148 11.812 1 97.12 143 SER B CA 1
ATOM 2585 C C . SER B 1 143 ? -13.625 10.062 12.625 1 97.12 143 SER B C 1
ATOM 2587 O O . SER B 1 143 ? -13.422 9.961 13.836 1 97.12 143 SER B O 1
ATOM 2589 N N . ASP B 1 144 ? -14.398 9.258 11.953 1 97 144 ASP B N 1
ATOM 2590 C CA . ASP B 1 144 ? -15.156 8.219 12.641 1 97 144 ASP B CA 1
ATOM 2591 C C . ASP B 1 144 ? -14.234 7.133 13.18 1 97 144 ASP B C 1
ATOM 2593 O O . ASP B 1 144 ? -14.633 6.332 14.031 1 97 144 ASP B O 1
ATOM 2597 N N . VAL B 1 145 ? -13 7.148 12.695 1 97.69 145 VAL B N 1
ATOM 2598 C CA . VAL B 1 145 ? -12.062 6.152 13.211 1 97.69 145 VAL B CA 1
ATOM 2599 C C . VAL B 1 145 ? -10.922 6.848 13.945 1 97.69 145 VAL B C 1
ATOM 2601 O O . VAL B 1 145 ? -9.859 6.254 14.156 1 97.69 145 VAL B O 1
ATOM 2604 N N . GLY B 1 146 ? -11.125 8.031 14.305 1 95.56 146 GLY B N 1
ATOM 2605 C CA . GLY B 1 146 ? -10.117 8.812 15.008 1 95.56 146 GLY B CA 1
ATOM 2606 C C . GLY B 1 146 ? -9.672 8.172 16.312 1 95.56 146 GLY B C 1
ATOM 2607 O O . GLY B 1 146 ? -8.531 8.352 16.734 1 95.56 146 GLY B O 1
ATOM 2608 N N . ASP B 1 147 ? -10.57 7.445 16.953 1 95.62 147 ASP B N 1
ATOM 2609 C CA . ASP B 1 147 ? -10.227 6.773 18.203 1 95.62 147 ASP B CA 1
ATOM 2610 C C . ASP B 1 147 ? -9.281 5.602 17.953 1 95.62 147 ASP B C 1
ATOM 2612 O O . ASP B 1 147 ? -8.445 5.277 18.797 1 95.62 147 ASP B O 1
ATOM 2616 N N . LYS B 1 148 ? -9.422 4.945 16.828 1 97.19 148 LYS B N 1
ATOM 2617 C CA . LYS B 1 148 ? -8.594 3.803 16.453 1 97.19 148 LYS B CA 1
ATOM 2618 C C . LYS B 1 148 ? -7.254 4.262 15.883 1 97.19 148 LYS B C 1
ATOM 2620 O O . LYS B 1 148 ? -6.266 3.529 15.938 1 97.19 148 LYS B O 1
ATOM 2625 N N . VAL B 1 149 ? -7.254 5.441 15.328 1 98.31 149 VAL B N 1
ATOM 2626 C CA . VAL B 1 149 ? -6.059 6.023 14.727 1 98.31 149 VAL B CA 1
ATOM 2627 C C . VAL B 1 149 ? -5.809 7.414 15.305 1 98.31 149 VAL B C 1
ATOM 2629 O O . VAL B 1 149 ? -6.004 8.422 14.625 1 98.31 149 VAL B O 1
ATOM 2632 N N . PRO B 1 150 ? -5.359 7.426 16.516 1 97.75 150 PRO B N 1
ATOM 2633 C CA . PRO B 1 150 ? -5.07 8.719 17.141 1 97.75 150 PRO B CA 1
ATOM 2634 C C . PRO B 1 150 ? -3.887 9.438 16.484 1 97.75 150 PRO B C 1
ATOM 2636 O O . PRO B 1 150 ? -3.158 8.828 15.695 1 97.75 150 PRO B O 1
ATOM 2639 N N . PRO B 1 151 ? -3.67 10.664 16.766 1 98.12 151 PRO B N 1
ATOM 2640 C CA . PRO B 1 151 ? -2.613 11.445 16.109 1 98.12 151 PRO B CA 1
ATOM 2641 C C . PRO B 1 151 ? -1.229 10.82 16.297 1 98.12 151 PRO B C 1
ATOM 2643 O O . PRO B 1 151 ? -0.372 10.953 15.414 1 98.12 151 PRO B O 1
ATOM 2646 N N . GLU B 1 152 ? -1.028 10.117 17.375 1 98.06 152 GLU B N 1
ATOM 2647 C CA . GLU B 1 152 ? 0.265 9.484 17.625 1 98.06 152 GLU B CA 1
ATOM 2648 C C . GLU B 1 152 ? 0.579 8.445 16.547 1 98.06 152 GLU B C 1
ATOM 2650 O O . GLU B 1 152 ? 1.741 8.25 16.188 1 98.06 152 GLU B O 1
ATOM 2655 N N . VAL B 1 153 ? -0.439 7.777 16.078 1 98.44 153 VAL B N 1
ATOM 2656 C CA . VAL B 1 153 ? -0.264 6.816 14.992 1 98.44 153 VAL B CA 1
ATOM 2657 C C . VAL B 1 153 ? 0.147 7.543 13.719 1 98.44 153 VAL B C 1
ATOM 2659 O O . VAL B 1 153 ? 1.011 7.07 12.977 1 98.44 153 VAL B O 1
ATOM 2662 N N . LEU B 1 154 ? -0.42 8.688 13.469 1 98.75 154 LEU B N 1
ATOM 2663 C CA . LEU B 1 154 ? -0.085 9.492 12.305 1 98.75 154 LEU B CA 1
ATOM 2664 C C . LEU B 1 154 ? 1.336 10.039 12.406 1 98.75 154 LEU B C 1
ATOM 2666 O O . LEU B 1 154 ? 2.033 10.164 11.391 1 98.75 154 LEU B O 1
ATOM 2670 N N . VAL B 1 155 ? 1.779 10.32 13.609 1 98.69 155 VAL B N 1
ATOM 2671 C CA . VAL B 1 155 ? 3.168 10.695 13.852 1 98.69 155 VAL B CA 1
ATOM 2672 C C . VAL B 1 155 ? 4.098 9.57 13.406 1 98.69 155 VAL B C 1
ATOM 2674 O O . VAL B 1 155 ? 5.098 9.805 12.727 1 98.69 155 VAL B O 1
ATOM 2677 N N . GLN B 1 156 ? 3.76 8.367 13.781 1 98.12 156 GLN B N 1
ATOM 2678 C CA . GLN B 1 156 ? 4.566 7.207 13.406 1 98.12 156 GLN B CA 1
ATOM 2679 C C . GLN B 1 156 ? 4.602 7.027 11.891 1 98.12 156 GLN B C 1
ATOM 2681 O O . GLN B 1 156 ? 5.645 6.695 11.328 1 98.12 156 GLN B O 1
ATOM 2686 N N . ILE B 1 157 ? 3.492 7.223 11.273 1 98.56 157 ILE B N 1
ATOM 2687 C CA . ILE B 1 157 ? 3.404 7.109 9.828 1 98.56 157 ILE B CA 1
ATOM 2688 C C . ILE B 1 157 ? 4.297 8.164 9.172 1 98.56 157 ILE B C 1
ATOM 2690 O O . ILE B 1 157 ? 5.105 7.844 8.297 1 98.56 157 ILE B O 1
ATOM 2694 N N . ALA B 1 158 ? 4.207 9.383 9.602 1 98.62 158 ALA B N 1
ATOM 2695 C CA . ALA B 1 158 ? 5.039 10.461 9.07 1 98.62 158 ALA B CA 1
ATOM 2696 C C . ALA B 1 158 ? 6.52 10.164 9.266 1 98.62 158 ALA B C 1
ATOM 2698 O O . ALA B 1 158 ? 7.32 10.305 8.336 1 98.62 158 ALA B O 1
ATOM 2699 N N . ASN B 1 159 ? 6.875 9.68 10.453 1 97.75 159 ASN B N 1
ATOM 2700 C CA . ASN B 1 159 ? 8.273 9.406 10.789 1 97.75 159 ASN B CA 1
ATOM 2701 C C . ASN B 1 159 ? 8.836 8.266 9.945 1 97.75 159 ASN B C 1
ATOM 2703 O O . ASN B 1 159 ? 10.047 8.18 9.734 1 97.75 159 ASN B O 1
ATOM 2707 N N . SER B 1 160 ? 7.98 7.434 9.484 1 97.44 160 SER B N 1
ATOM 2708 C CA . SER B 1 160 ? 8.453 6.266 8.75 1 97.44 160 SER B CA 1
ATOM 2709 C C . SER B 1 160 ? 9.039 6.66 7.402 1 97.44 160 SER B C 1
ATOM 2711 O O . SER B 1 160 ? 9.75 5.875 6.773 1 97.44 160 SER B O 1
ATOM 2713 N N . ILE B 1 161 ? 8.742 7.797 6.914 1 96.25 161 ILE B N 1
ATOM 2714 C CA . ILE B 1 161 ? 9.281 8.297 5.652 1 96.25 161 ILE B CA 1
ATOM 2715 C C . ILE B 1 161 ? 10.797 8.422 5.75 1 96.25 161 ILE B C 1
ATOM 2717 O O . ILE B 1 161 ? 11.508 8.25 4.754 1 96.25 161 ILE B O 1
ATOM 2721 N N . ASP B 1 162 ? 11.297 8.688 6.902 1 92.56 162 ASP B N 1
ATOM 2722 C CA . ASP B 1 162 ? 12.719 8.938 7.105 1 92.56 162 ASP B CA 1
ATOM 2723 C C . ASP B 1 162 ? 13.531 7.664 6.914 1 92.56 162 ASP B C 1
ATOM 2725 O O . ASP B 1 162 ? 14.758 7.719 6.801 1 92.56 162 ASP B O 1
ATOM 2729 N N . TYR B 1 163 ? 12.898 6.551 6.836 1 90.81 163 TYR B N 1
ATOM 2730 C CA . TYR B 1 163 ? 13.602 5.277 6.703 1 90.81 163 TYR B CA 1
ATOM 2731 C C . TYR B 1 163 ? 13.648 4.832 5.25 1 90.81 163 TYR B C 1
ATOM 2733 O O . TYR B 1 163 ? 14.234 3.791 4.93 1 90.81 163 TYR B O 1
ATOM 2741 N N . THR B 1 164 ? 13.008 5.449 4.316 1 84.69 164 THR B N 1
ATOM 2742 C CA . THR B 1 164 ? 12.938 5.059 2.912 1 84.69 164 THR B CA 1
ATOM 2743 C C . THR B 1 164 ? 14.234 5.422 2.186 1 84.69 164 THR B C 1
ATOM 2745 O O . THR B 1 164 ? 14.477 4.961 1.07 1 84.69 164 THR B O 1
ATOM 2748 N N . THR B 1 165 ? 15.133 6.336 2.572 1 66.56 165 THR B N 1
ATOM 2749 C CA . THR B 1 165 ? 16.328 6.844 1.899 1 66.56 165 THR B CA 1
ATOM 2750 C C . THR B 1 165 ? 17.562 6.09 2.365 1 66.56 165 THR B C 1
ATOM 2752 O O . THR B 1 165 ? 18.641 6.254 1.794 1 66.56 165 THR B O 1
ATOM 2755 N N . LYS B 1 166 ? 17.734 5.305 3.391 1 54.53 166 LYS B N 1
ATOM 2756 C CA . LYS B 1 166 ? 19.016 4.949 3.973 1 54.53 166 LYS B CA 1
ATOM 2757 C C . LYS B 1 166 ? 19.734 3.898 3.127 1 54.53 166 LYS B C 1
ATOM 2759 O O . LYS B 1 166 ? 20.719 3.305 3.568 1 54.53 166 LYS B O 1
ATOM 2764 N N . VAL B 1 167 ? 19.719 3.738 1.865 1 44.53 167 VAL B N 1
ATOM 2765 C CA . VAL B 1 167 ? 20.594 2.686 1.362 1 44.53 167 VAL B CA 1
ATOM 2766 C C . VAL B 1 167 ? 22.062 3.068 1.606 1 44.53 167 VAL B C 1
ATOM 2768 O O . VAL B 1 167 ? 22.625 3.857 0.853 1 44.53 167 VAL B O 1
ATOM 2771 N N . GLU B 1 168 ? 22.547 4.09 2.295 1 37.25 168 GLU B N 1
ATOM 2772 C CA . GLU B 1 168 ? 23.969 4.277 2.051 1 37.25 168 GLU B CA 1
ATOM 2773 C C . GLU B 1 168 ? 24.781 3.105 2.602 1 37.25 168 GLU B C 1
ATOM 2775 O O . GLU B 1 168 ? 24.906 2.943 3.818 1 37.25 168 GLU B O 1
ATOM 2780 N N . THR B 1 169 ? 24.469 1.859 2.219 1 33.25 169 THR B N 1
ATOM 2781 C CA . THR B 1 169 ? 25.5 1.014 2.797 1 33.25 169 THR B CA 1
ATOM 2782 C C . THR B 1 169 ? 26.891 1.514 2.402 1 33.25 169 THR B C 1
ATOM 2784 O O . THR B 1 169 ? 27.203 1.628 1.214 1 33.25 169 THR B O 1
ATOM 2787 N N . TYR B 1 170 ? 27.5 2.279 3.299 1 32.5 170 TYR B N 1
ATOM 2788 C CA . TYR B 1 170 ? 28.953 2.357 3.334 1 32.5 170 TYR B CA 1
ATOM 2789 C C . TYR B 1 170 ? 29.578 0.964 3.328 1 32.5 170 TYR B C 1
ATOM 2791 O O . TYR B 1 170 ? 28.984 0.017 3.861 1 32.5 170 TYR B O 1
#

Radius of gyration: 21.94 Å; Cα contacts (8 Å, |Δi|>4): 655; chains: 2; bounding box: 85×59×73 Å